Protein AF-A0A0U3F352-F1 (afdb_monomer)

Sequence (208 aa):
MAAPPSASPPVRQTGFTYLGLLFFVALSSAGLAALGSSWQMAAQRERERELEFRGNEIAKAIASYVKASPVQPGQYPQRFEDLLVDRRAAKPRHHLRRLYLDPFTGKPDWVLVEDGAGQAPAFGALPAAPSAQAWPSSSSLTAATFSAVRSRSDQTMQRQSQANGEPLRRASDWLFSARQFEEQQQQQTPTPAPPPLPLPIEPGTGRP

Solvent-accessible surface area (backbone atoms only — not comparable to full-atom values): 12995 Å² total; per-residue (Å²): 142,80,84,81,84,84,80,76,80,85,81,83,76,71,65,63,61,56,54,52,50,53,51,51,52,52,52,53,53,52,54,53,53,61,61,54,55,56,53,57,55,51,54,51,53,50,39,53,50,49,41,53,53,53,38,47,55,52,16,51,18,51,41,49,47,25,68,66,40,94,51,85,80,48,58,59,47,71,51,74,66,47,36,42,55,30,69,88,48,101,61,76,41,64,54,35,95,65,90,64,57,40,69,82,77,72,37,72,62,66,40,78,34,52,64,85,59,85,59,76,82,79,77,88,72,74,82,67,75,80,70,92,79,80,82,82,79,89,82,76,95,68,76,72,31,34,48,27,38,22,48,75,42,79,52,72,43,87,68,48,62,45,100,84,66,52,73,25,60,26,42,44,65,44,73,28,29,22,66,60,52,55,52,53,54,58,71,66,48,73,74,76,72,74,76,78,72,80,72,82,79,74,77,76,83,84,74,135

Structure (mmCIF, N/CA/C/O backbone):
data_AF-A0A0U3F352-F1
#
_entry.id   AF-A0A0U3F352-F1
#
loop_
_atom_site.group_PDB
_atom_site.id
_atom_site.type_symbol
_atom_site.label_atom_id
_atom_site.label_alt_id
_atom_site.label_comp_id
_atom_site.label_asym_id
_atom_site.label_entity_id
_atom_site.label_seq_id
_atom_site.pdbx_PDB_ins_code
_atom_site.Cartn_x
_atom_site.Cartn_y
_atom_site.Cartn_z
_atom_site.occupancy
_atom_site.B_iso_or_equiv
_atom_site.auth_seq_id
_atom_site.auth_comp_id
_atom_site.auth_asym_id
_atom_site.auth_atom_id
_atom_site.pdbx_PDB_model_num
ATOM 1 N N . MET A 1 1 ? -77.487 0.276 54.700 1.00 56.34 1 MET A N 1
ATOM 2 C CA . MET A 1 1 ? -76.762 -0.955 54.324 1.00 56.34 1 MET A CA 1
ATOM 3 C C . MET A 1 1 ? -75.644 -0.542 53.374 1.00 56.34 1 MET A C 1
ATOM 5 O O . MET A 1 1 ? -75.930 -0.267 52.220 1.00 56.34 1 MET A O 1
ATOM 9 N N . ALA A 1 2 ? -74.425 -0.333 53.881 1.00 59.62 2 ALA A N 1
ATOM 10 C CA . ALA A 1 2 ? -73.286 0.173 53.106 1.00 59.62 2 ALA A CA 1
ATOM 11 C C . ALA A 1 2 ? -72.161 -0.871 53.136 1.00 59.62 2 ALA A C 1
ATOM 13 O O . ALA A 1 2 ? -71.789 -1.332 54.214 1.00 59.62 2 ALA A O 1
ATOM 14 N N . ALA A 1 3 ? -71.678 -1.281 51.963 1.00 67.69 3 ALA A N 1
ATOM 15 C CA . ALA A 1 3 ? -70.585 -2.240 51.823 1.00 67.69 3 ALA A CA 1
ATOM 16 C C . ALA A 1 3 ? -69.228 -1.563 52.108 1.00 67.69 3 ALA A C 1
ATOM 18 O O . ALA A 1 3 ? -69.051 -0.404 51.724 1.00 67.69 3 ALA A O 1
ATOM 19 N N . PRO A 1 4 ? -68.265 -2.244 52.757 1.00 71.25 4 PRO A N 1
ATOM 20 C CA . PRO A 1 4 ? -66.948 -1.668 52.995 1.00 71.25 4 PRO A CA 1
ATOM 21 C C . PRO A 1 4 ? -66.117 -1.633 51.697 1.00 71.25 4 PRO A C 1
ATOM 23 O O . PRO A 1 4 ? -66.177 -2.580 50.909 1.00 71.25 4 PRO A O 1
ATOM 26 N N . PRO A 1 5 ? -65.311 -0.581 51.466 1.00 70.81 5 PRO A N 1
ATOM 27 C CA . PRO A 1 5 ? -64.387 -0.544 50.341 1.00 70.81 5 PRO A CA 1
ATOM 28 C C . PRO A 1 5 ? -63.279 -1.587 50.533 1.00 70.81 5 PRO A C 1
ATOM 30 O O . PRO A 1 5 ? -62.597 -1.620 51.558 1.00 70.81 5 PRO A O 1
ATOM 33 N N . SER A 1 6 ? -63.089 -2.443 49.532 1.00 71.12 6 SER A N 1
ATOM 34 C CA . SER A 1 6 ? -61.985 -3.400 49.479 1.00 71.12 6 SER A CA 1
ATOM 35 C C . SER A 1 6 ? -60.673 -2.646 49.242 1.00 71.12 6 SER A C 1
ATOM 37 O O . SER A 1 6 ? -60.358 -2.258 48.118 1.00 71.12 6 SER A O 1
ATOM 39 N N . ALA A 1 7 ? -59.906 -2.402 50.304 1.00 68.25 7 ALA A N 1
ATOM 40 C CA . ALA A 1 7 ? -58.557 -1.862 50.181 1.00 68.25 7 ALA A CA 1
ATOM 41 C C . ALA A 1 7 ? -57.647 -2.914 49.522 1.00 68.25 7 ALA A C 1
ATOM 43 O O . ALA A 1 7 ? -57.441 -3.999 50.065 1.00 68.25 7 ALA A O 1
ATOM 44 N N . SER A 1 8 ? -57.118 -2.606 48.336 1.00 72.56 8 SER A N 1
ATOM 45 C CA . SER A 1 8 ? -56.130 -3.452 47.654 1.00 72.56 8 SER A CA 1
ATOM 46 C C . SER A 1 8 ? -54.746 -3.241 48.287 1.00 72.56 8 SER A C 1
ATOM 48 O O . SER A 1 8 ? -54.372 -2.089 48.524 1.00 72.56 8 SER A O 1
ATOM 50 N N . PRO A 1 9 ? -53.969 -4.300 48.583 1.00 68.12 9 PRO A N 1
ATOM 51 C CA . PRO A 1 9 ? -52.666 -4.146 49.221 1.00 68.12 9 PRO A CA 1
ATOM 52 C C . PRO A 1 9 ? -51.652 -3.492 48.262 1.00 68.12 9 PRO A C 1
ATOM 54 O O . PRO A 1 9 ? -51.620 -3.831 47.077 1.00 68.12 9 PRO A O 1
ATOM 57 N N . PRO A 1 10 ? -50.791 -2.576 48.746 1.00 65.19 10 PRO A N 1
ATOM 58 C CA . PRO A 1 10 ? -49.755 -1.971 47.920 1.00 65.19 10 PRO A CA 1
ATOM 59 C C . PRO A 1 10 ? -48.690 -3.014 47.558 1.00 65.19 10 PRO A C 1
ATOM 61 O O . PRO A 1 10 ? -48.016 -3.575 48.425 1.00 65.19 10 PRO A O 1
ATOM 64 N N . VAL A 1 11 ? -48.518 -3.262 46.259 1.00 67.50 11 VAL A N 1
ATOM 65 C CA . VAL A 1 11 ? -47.449 -4.115 45.729 1.00 67.50 11 VAL A CA 1
ATOM 66 C C . VAL A 1 11 ? -46.115 -3.396 45.935 1.00 67.50 11 VAL A C 1
ATOM 68 O O . VAL A 1 11 ? -45.853 -2.354 45.334 1.00 67.50 11 VAL A O 1
ATOM 71 N N . ARG A 1 12 ? -45.261 -3.932 46.813 1.00 64.56 12 ARG A N 1
ATOM 72 C CA . ARG A 1 12 ? -43.902 -3.421 47.033 1.00 64.56 12 ARG A CA 1
ATOM 73 C C . ARG A 1 12 ? -43.059 -3.705 45.790 1.00 64.56 12 ARG A C 1
ATOM 75 O O . ARG A 1 12 ? -42.749 -4.854 45.500 1.00 64.56 12 ARG A O 1
ATOM 82 N N . GLN A 1 13 ? -42.704 -2.655 45.057 1.00 65.50 13 GLN A N 1
ATOM 83 C CA . GLN A 1 13 ? -41.853 -2.754 43.875 1.00 65.50 13 GLN A CA 1
ATOM 84 C C . GLN A 1 13 ? -40.394 -2.990 44.288 1.00 65.50 13 GLN A C 1
ATOM 86 O O . GLN A 1 13 ? -39.774 -2.173 44.969 1.00 65.50 13 GLN A O 1
ATOM 91 N N . THR A 1 14 ? -39.836 -4.119 43.862 1.00 65.69 14 THR A N 1
ATOM 92 C CA . THR A 1 14 ? -38.435 -4.515 44.043 1.00 65.69 14 THR A CA 1
ATOM 93 C C . THR A 1 14 ? -37.532 -3.724 43.085 1.00 65.69 14 THR A C 1
ATOM 95 O O . THR A 1 14 ? -37.040 -4.237 42.085 1.00 65.69 14 THR A O 1
ATOM 98 N N . GLY A 1 15 ? -37.299 -2.440 43.379 1.00 71.50 15 GLY A N 1
ATOM 99 C CA . GLY A 1 15 ? -36.449 -1.559 42.556 1.00 71.50 15 GLY A CA 1
ATOM 100 C C . GLY A 1 15 ? -34.976 -1.992 42.469 1.00 71.50 15 GLY A C 1
ATOM 101 O O . GLY A 1 15 ? -34.265 -1.622 41.537 1.00 71.50 15 GLY A O 1
ATOM 102 N N . PHE A 1 16 ? -34.517 -2.829 43.404 1.00 79.19 16 PHE A N 1
ATOM 103 C CA . PHE A 1 16 ? -33.128 -3.289 43.453 1.00 79.19 16 PHE A CA 1
ATOM 104 C C . PHE A 1 16 ? -32.777 -4.279 42.330 1.00 79.19 16 PHE A C 1
ATOM 106 O O . PHE A 1 16 ? -31.669 -4.246 41.799 1.00 79.19 16 PHE A O 1
ATOM 113 N N . THR A 1 17 ? -33.725 -5.122 41.908 1.00 85.38 17 THR A N 1
ATOM 114 C CA . THR A 1 17 ? -33.518 -6.069 40.797 1.00 85.38 17 THR A CA 1
ATOM 115 C C . THR A 1 17 ? -33.293 -5.336 39.476 1.00 85.38 17 THR A C 1
ATOM 117 O O . THR A 1 17 ? -32.465 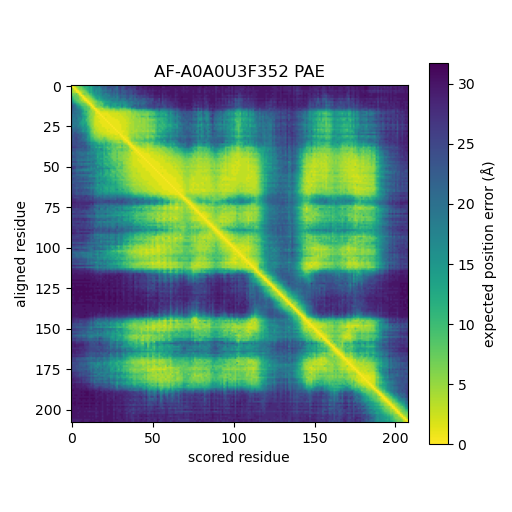-5.753 38.670 1.00 85.38 17 THR A O 1
ATOM 120 N N . TYR A 1 18 ? -33.974 -4.205 39.280 1.00 88.44 18 TYR A N 1
ATOM 121 C CA . TYR A 1 18 ? -33.790 -3.361 38.103 1.00 88.44 18 TYR A CA 1
ATOM 122 C C . TYR A 1 18 ? -32.391 -2.729 38.066 1.00 88.44 18 TYR A C 1
ATOM 124 O O . TYR A 1 18 ? -31.721 -2.782 37.038 1.00 88.44 18 TYR A O 1
ATOM 132 N N . LEU A 1 19 ? -31.905 -2.217 39.202 1.00 91.06 19 LEU A N 1
ATOM 133 C CA . LEU A 1 19 ? -30.532 -1.709 39.329 1.00 91.06 19 LEU A CA 1
ATOM 134 C C . LEU A 1 19 ? -29.487 -2.797 39.047 1.00 91.06 19 LEU A C 1
ATOM 136 O O . LEU A 1 19 ? -28.536 -2.552 38.308 1.00 91.06 19 LEU A O 1
ATOM 140 N N . GLY A 1 20 ? -29.686 -4.005 39.583 1.00 92.88 20 GLY A N 1
ATOM 141 C CA . GLY A 1 20 ? -28.809 -5.147 39.314 1.00 92.88 20 GLY A CA 1
ATOM 142 C C . GLY A 1 20 ? -28.769 -5.525 37.831 1.00 92.88 20 GLY A C 1
ATOM 143 O O . GLY A 1 20 ? -27.690 -5.744 37.283 1.00 92.88 20 GLY A O 1
ATOM 144 N N . LEU A 1 21 ? -29.925 -5.533 37.159 1.00 94.56 21 LEU A N 1
ATOM 145 C CA . LEU A 1 21 ? -30.013 -5.810 35.725 1.00 94.56 21 LEU A CA 1
ATOM 146 C C . LEU A 1 21 ? -29.307 -4.732 34.891 1.00 94.56 21 LEU A C 1
ATOM 148 O O . LEU A 1 21 ? -28.532 -5.068 33.998 1.00 94.56 21 LEU A O 1
ATOM 152 N N . LEU A 1 22 ? -29.520 -3.449 35.202 1.00 94.62 22 LEU A N 1
ATOM 153 C CA . LEU A 1 22 ? -28.828 -2.346 34.528 1.00 94.62 22 LEU A CA 1
ATOM 154 C C . LEU A 1 22 ? -27.309 -2.449 34.691 1.00 94.62 22 LEU A C 1
ATOM 156 O O . LEU A 1 22 ? -26.572 -2.268 33.723 1.00 94.62 22 LEU A O 1
ATOM 160 N N . PHE A 1 23 ? -26.841 -2.787 35.894 1.00 95.81 23 PHE A N 1
ATOM 161 C CA . PHE A 1 23 ? -25.417 -2.952 36.166 1.00 95.81 23 PHE A CA 1
ATOM 162 C C . PHE A 1 23 ? -24.823 -4.142 35.404 1.00 95.81 23 PHE A C 1
ATOM 164 O O . PHE A 1 23 ? -23.754 -4.027 34.804 1.00 95.81 23 PHE A O 1
ATOM 171 N N . PHE A 1 24 ? -25.541 -5.266 35.358 1.00 96.00 24 PHE A N 1
ATOM 172 C CA . PHE A 1 24 ? -25.135 -6.443 34.593 1.00 96.00 24 PHE A CA 1
ATOM 173 C C . PHE A 1 24 ? -25.031 -6.148 33.092 1.00 96.00 24 PHE A C 1
ATOM 175 O O . PHE A 1 24 ? -24.041 -6.514 32.456 1.00 96.00 24 PHE A O 1
ATOM 182 N N . VAL A 1 25 ? -26.017 -5.446 32.525 1.00 96.44 25 VAL A N 1
ATOM 183 C CA . VAL A 1 25 ? -26.003 -5.031 31.115 1.00 96.44 25 VAL A CA 1
ATOM 184 C C . VAL A 1 25 ? -24.846 -4.068 30.842 1.00 96.44 25 VAL A C 1
ATOM 186 O O . VAL A 1 25 ? -24.125 -4.255 29.862 1.00 96.44 25 VAL A O 1
ATOM 189 N N . ALA A 1 26 ? -24.614 -3.087 31.720 1.00 95.38 26 ALA A N 1
ATOM 190 C CA . ALA A 1 26 ? -23.510 -2.137 31.585 1.00 95.38 26 ALA A CA 1
ATOM 191 C C . ALA A 1 26 ? -22.139 -2.838 31.596 1.00 95.38 26 ALA A C 1
ATOM 193 O O . ALA A 1 26 ? -21.319 -2.598 30.708 1.00 95.38 26 ALA A O 1
ATOM 194 N N . LEU A 1 27 ? -21.911 -3.754 32.546 1.00 95.25 27 LEU A N 1
ATOM 195 C CA . LEU A 1 27 ? -20.678 -4.545 32.624 1.00 95.25 27 LEU A CA 1
ATOM 196 C C . LEU A 1 27 ? -20.493 -5.451 31.403 1.00 95.25 27 LEU A C 1
ATOM 198 O O . LEU A 1 27 ? -19.401 -5.511 30.838 1.00 95.25 27 LEU A O 1
ATOM 202 N N . SER A 1 28 ? -21.562 -6.119 30.969 1.00 93.19 28 SER A N 1
ATOM 203 C CA . SER A 1 28 ? -21.528 -6.993 29.793 1.00 93.19 28 SER A CA 1
ATOM 204 C C . SER A 1 28 ? -21.178 -6.202 28.530 1.00 93.19 28 SER A C 1
ATOM 206 O O . SER A 1 28 ? -20.300 -6.603 27.766 1.00 93.19 28 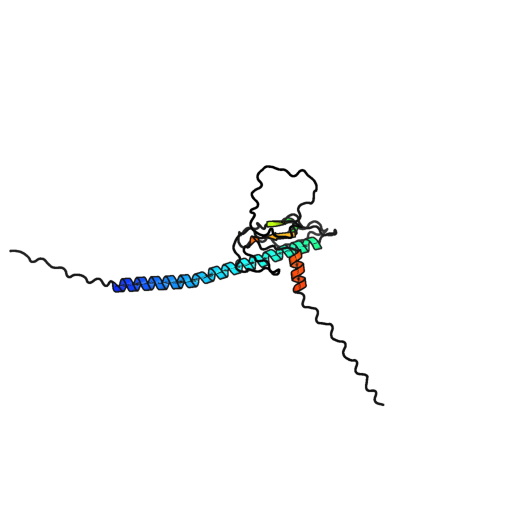SER A O 1
ATOM 208 N N . SER A 1 29 ? -21.803 -5.035 28.341 1.00 89.88 29 SER A N 1
ATOM 209 C CA . SER A 1 29 ? -21.524 -4.143 27.213 1.00 89.88 29 SER A CA 1
ATOM 210 C C . SER A 1 29 ? -20.085 -3.617 27.232 1.00 89.88 29 SER A C 1
ATOM 212 O O . SER A 1 29 ? -19.439 -3.570 26.185 1.00 89.88 29 SER A O 1
ATOM 214 N N . ALA A 1 30 ? -19.561 -3.245 28.403 1.00 89.06 30 ALA A N 1
ATOM 215 C CA . ALA A 1 30 ? -18.180 -2.786 28.544 1.00 89.06 30 ALA A CA 1
ATOM 216 C C . ALA A 1 30 ? -17.166 -3.897 28.210 1.00 89.06 30 ALA A C 1
ATOM 218 O O . ALA A 1 30 ? -16.185 -3.646 27.508 1.00 89.06 30 ALA A O 1
ATOM 219 N N . GLY A 1 31 ? -17.42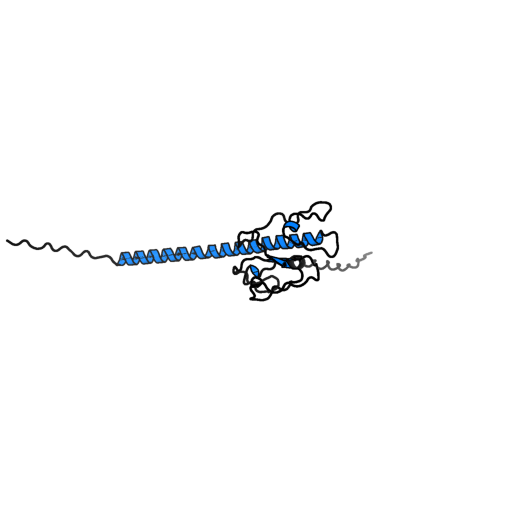9 -5.136 28.644 1.00 87.94 31 GLY A N 1
ATOM 220 C CA . GLY A 1 31 ? -16.590 -6.296 28.328 1.00 87.94 31 GLY A CA 1
ATOM 221 C C . GLY A 1 31 ? -16.516 -6.592 26.826 1.00 87.94 31 GLY A C 1
ATOM 222 O O . GLY A 1 31 ? -15.428 -6.788 26.284 1.00 87.94 31 GLY A O 1
ATOM 223 N N . LEU A 1 32 ? -17.654 -6.546 26.127 1.00 84.31 32 LEU A N 1
ATOM 224 C CA . LEU A 1 32 ? -17.719 -6.713 24.668 1.00 84.31 32 LEU A CA 1
ATOM 225 C C . LEU A 1 32 ? -16.963 -5.603 23.917 1.00 84.31 32 LEU A C 1
ATOM 227 O O . LEU A 1 32 ? -16.226 -5.889 22.971 1.00 84.31 32 LEU A O 1
ATOM 231 N N . ALA A 1 33 ? -17.096 -4.348 24.358 1.00 82.56 33 ALA A N 1
ATOM 232 C CA . ALA A 1 33 ? -16.396 -3.215 23.752 1.00 82.56 33 ALA A CA 1
ATOM 233 C C . ALA A 1 33 ? -14.866 -3.334 23.879 1.00 82.56 33 ALA A C 1
ATOM 235 O O . ALA A 1 33 ? -14.139 -3.060 22.919 1.00 82.56 33 ALA A O 1
ATOM 236 N N . ALA A 1 34 ? -14.372 -3.799 25.033 1.00 76.50 34 ALA A N 1
ATOM 237 C CA . ALA A 1 34 ? -12.943 -4.003 25.260 1.00 76.50 34 ALA A CA 1
ATOM 238 C C . ALA A 1 34 ? -12.347 -5.029 24.278 1.00 76.50 34 ALA A C 1
ATOM 240 O O . ALA A 1 34 ? -11.302 -4.774 23.676 1.00 76.50 34 ALA A O 1
ATOM 241 N N . LEU A 1 35 ? -13.044 -6.144 24.039 1.00 76.81 35 LEU A N 1
ATOM 242 C CA . LEU A 1 35 ? -12.596 -7.197 23.120 1.00 76.81 35 LEU A CA 1
ATOM 243 C C . LEU A 1 35 ? -12.593 -6.740 21.648 1.00 76.81 35 LEU A C 1
ATOM 245 O O . LEU A 1 35 ? -11.645 -7.039 20.917 1.00 76.81 35 LEU A O 1
ATOM 249 N N . GLY A 1 36 ? -13.596 -5.961 21.222 1.00 75.75 36 GLY A N 1
ATOM 250 C CA . GLY A 1 36 ? -13.725 -5.483 19.837 1.00 75.75 36 GLY A CA 1
ATOM 251 C C . GLY A 1 36 ? -12.636 -4.497 19.393 1.00 75.75 36 GLY A C 1
ATOM 252 O O . GLY A 1 36 ? -12.260 -4.471 18.218 1.00 75.75 36 GLY A O 1
ATOM 253 N N . SER A 1 37 ? -12.073 -3.723 20.326 1.00 72.00 37 SER A N 1
ATOM 254 C CA . SER A 1 37 ? -11.006 -2.752 20.030 1.00 72.00 37 SER A CA 1
ATOM 255 C C . SER A 1 37 ? -9.723 -3.410 19.489 1.00 72.00 37 SER A C 1
ATOM 257 O O . SER A 1 37 ? -9.048 -2.857 18.618 1.00 72.00 37 SER A O 1
ATOM 259 N N . SER A 1 38 ? -9.424 -4.635 19.937 1.00 75.44 38 SER A N 1
ATOM 260 C CA . SER A 1 38 ? -8.220 -5.380 19.549 1.00 75.44 38 SER A CA 1
ATOM 261 C C . SER A 1 38 ? -8.219 -5.798 18.073 1.00 75.44 38 SER A C 1
ATOM 263 O O . SER A 1 38 ? -7.174 -5.782 17.417 1.00 75.44 38 SER A O 1
ATOM 265 N N . TRP A 1 39 ? -9.394 -6.114 17.520 1.00 75.25 39 TRP A N 1
ATOM 266 C CA . TRP A 1 39 ? -9.548 -6.531 16.126 1.00 75.25 39 TRP A CA 1
ATOM 267 C C . TRP A 1 39 ? -9.376 -5.380 15.146 1.00 75.25 39 TRP A C 1
ATOM 269 O O . TRP A 1 39 ? -8.786 -5.578 14.087 1.00 75.25 39 TRP A O 1
ATOM 279 N N . GLN A 1 40 ? -9.817 -4.174 15.508 1.00 76.88 40 GLN A N 1
ATOM 280 C CA . GLN A 1 40 ? -9.598 -2.984 14.683 1.00 76.88 40 GLN A CA 1
ATOM 281 C C . GLN A 1 40 ? -8.100 -2.691 14.539 1.00 76.88 40 GLN A C 1
ATOM 283 O O . GLN A 1 40 ? -7.611 -2.475 13.432 1.00 76.88 40 GLN A O 1
ATOM 288 N N . MET A 1 41 ? -7.349 -2.789 15.641 1.00 77.81 41 MET A N 1
ATOM 289 C CA . MET A 1 41 ? -5.891 -2.634 15.620 1.00 77.81 41 MET A CA 1
ATOM 290 C C . MET A 1 41 ? -5.210 -3.731 14.793 1.00 77.81 41 MET A C 1
ATOM 292 O O . MET A 1 41 ? -4.307 -3.451 14.008 1.00 77.81 41 MET A O 1
ATOM 296 N N . ALA A 1 42 ? -5.642 -4.986 14.938 1.00 81.50 42 ALA A N 1
ATOM 297 C CA . ALA A 1 42 ? -5.087 -6.094 14.166 1.00 81.50 42 ALA A CA 1
ATOM 298 C C . ALA A 1 42 ? -5.354 -5.949 12.657 1.00 81.50 42 ALA A C 1
ATOM 300 O O . ALA A 1 42 ? -4.431 -6.118 11.864 1.00 81.50 42 ALA A O 1
ATOM 301 N N . ALA A 1 43 ? -6.576 -5.579 12.269 1.00 82.88 43 ALA A N 1
ATOM 302 C CA . ALA A 1 43 ? -6.947 -5.355 10.876 1.00 82.88 43 ALA A CA 1
ATOM 303 C C . ALA A 1 43 ? -6.178 -4.179 10.256 1.00 82.88 43 ALA A C 1
ATOM 305 O O . ALA A 1 43 ? -5.745 -4.273 9.109 1.00 82.88 43 ALA A O 1
ATOM 306 N N . GLN A 1 44 ? -5.965 -3.099 11.015 1.00 82.19 44 GLN A N 1
ATOM 307 C CA . GLN A 1 44 ? -5.167 -1.963 10.557 1.00 82.19 44 GLN A CA 1
ATOM 308 C C . GLN A 1 44 ? -3.720 -2.380 10.284 1.00 82.19 44 GLN A C 1
ATOM 310 O O . GLN A 1 44 ? -3.215 -2.145 9.190 1.00 82.19 44 GLN A O 1
ATOM 315 N N . ARG A 1 45 ? -3.084 -3.091 11.226 1.00 83.12 45 ARG A N 1
ATOM 316 C CA . ARG A 1 45 ? -1.714 -3.601 11.046 1.00 83.12 45 ARG A CA 1
ATOM 317 C C . ARG A 1 45 ? -1.574 -4.499 9.822 1.00 83.12 45 ARG A C 1
ATOM 319 O O . ARG A 1 45 ? -0.545 -4.460 9.157 1.00 83.12 45 ARG A O 1
ATOM 326 N N . GLU A 1 46 ? -2.587 -5.305 9.527 1.00 84.94 46 GLU A N 1
ATOM 327 C CA . GLU A 1 46 ? -2.550 -6.184 8.361 1.00 84.94 46 GLU A CA 1
ATOM 328 C C . GLU A 1 46 ? -2.625 -5.399 7.045 1.00 84.94 46 GLU A C 1
ATOM 330 O O . GLU A 1 46 ? -1.852 -5.666 6.128 1.00 84.94 46 GLU A O 1
ATOM 335 N N . ARG A 1 47 ? -3.471 -4.362 6.970 1.00 84.31 47 ARG A N 1
ATOM 336 C CA . ARG A 1 47 ? -3.519 -3.463 5.801 1.00 84.31 47 ARG A CA 1
ATOM 337 C C . ARG A 1 47 ? -2.199 -2.730 5.584 1.00 84.31 47 ARG A C 1
ATOM 339 O O . ARG A 1 47 ? -1.777 -2.577 4.443 1.00 84.31 47 ARG A O 1
ATOM 346 N N . GLU A 1 48 ? -1.541 -2.308 6.662 1.00 85.44 48 GLU A N 1
ATOM 347 C CA . GLU A 1 48 ? -0.230 -1.653 6.592 1.00 85.44 48 GLU A CA 1
ATOM 348 C C . GLU A 1 48 ? 0.852 -2.590 6.040 1.00 85.44 48 GLU A C 1
ATOM 350 O O . GLU A 1 48 ? 1.628 -2.188 5.174 1.00 85.44 48 GLU A O 1
ATOM 355 N N . ARG A 1 49 ? 0.883 -3.852 6.489 1.00 85.50 49 ARG A N 1
ATOM 356 C CA . ARG A 1 49 ? 1.807 -4.867 5.954 1.00 85.50 49 ARG A CA 1
ATOM 357 C C . ARG A 1 49 ? 1.541 -5.166 4.488 1.00 85.50 49 ARG A C 1
ATOM 359 O O . ARG A 1 49 ? 2.479 -5.302 3.709 1.00 85.50 49 ARG A O 1
ATOM 366 N N . GLU A 1 50 ? 0.272 -5.255 4.108 1.00 86.75 50 GLU A N 1
ATOM 367 C CA . GLU A 1 50 ? -0.102 -5.488 2.718 1.00 86.75 50 GLU A CA 1
ATOM 368 C C . GLU A 1 50 ? 0.284 -4.295 1.832 1.00 86.75 50 GLU A C 1
ATOM 370 O O . GLU A 1 50 ? 0.704 -4.491 0.691 1.00 86.75 50 GLU A O 1
ATOM 375 N N . LEU A 1 51 ? 0.200 -3.065 2.355 1.00 87.25 51 LEU A N 1
ATOM 376 C CA . LEU A 1 51 ? 0.679 -1.873 1.656 1.00 87.25 51 LEU A CA 1
ATOM 377 C C . LEU A 1 51 ? 2.186 -1.964 1.412 1.00 87.25 51 LEU A C 1
ATOM 379 O O . LEU A 1 51 ? 2.628 -1.777 0.280 1.00 87.25 51 LEU A O 1
ATOM 383 N N . GLU A 1 52 ? 2.948 -2.293 2.457 1.00 84.88 52 GLU A N 1
ATOM 384 C CA . GLU A 1 52 ? 4.400 -2.475 2.401 1.00 84.88 52 GLU A CA 1
ATOM 385 C C . GLU A 1 52 ? 4.784 -3.532 1.361 1.00 84.88 52 GLU A C 1
ATOM 387 O O . GLU A 1 52 ? 5.600 -3.284 0.474 1.00 84.88 52 GLU A O 1
ATOM 392 N N . PHE A 1 53 ? 4.137 -4.697 1.422 1.00 85.81 53 PHE A N 1
ATOM 393 C CA . PHE A 1 53 ? 4.398 -5.813 0.523 1.00 85.81 53 PHE A CA 1
ATOM 394 C C . PHE A 1 53 ? 4.084 -5.469 -0.940 1.00 85.81 53 PHE A C 1
ATOM 396 O O . PHE A 1 53 ? 4.921 -5.671 -1.823 1.00 85.81 53 PHE A O 1
ATOM 403 N N . ARG A 1 54 ? 2.893 -4.916 -1.212 1.00 86.81 54 ARG A N 1
ATOM 404 C CA . ARG A 1 54 ? 2.469 -4.551 -2.574 1.00 86.81 54 ARG A CA 1
ATOM 405 C C . ARG A 1 54 ? 3.308 -3.415 -3.144 1.00 86.81 54 ARG A C 1
ATOM 407 O O . ARG A 1 54 ? 3.719 -3.493 -4.300 1.00 86.81 54 ARG A O 1
ATOM 414 N N . GLY A 1 55 ? 3.580 -2.389 -2.339 1.00 84.75 55 GLY A N 1
ATOM 415 C CA . GLY A 1 55 ? 4.424 -1.262 -2.727 1.00 84.75 55 GLY A CA 1
ATOM 416 C C . GLY A 1 55 ? 5.841 -1.711 -3.085 1.00 84.75 55 GLY A C 1
ATOM 417 O O . GLY A 1 55 ? 6.375 -1.305 -4.118 1.00 84.75 55 GLY A O 1
ATOM 418 N N . ASN A 1 56 ? 6.414 -2.628 -2.302 1.00 85.31 56 ASN A N 1
ATOM 419 C CA . ASN A 1 56 ? 7.737 -3.189 -2.562 1.00 85.31 56 ASN A CA 1
ATOM 420 C C . ASN A 1 56 ? 7.799 -4.008 -3.864 1.00 85.31 56 ASN A C 1
ATOM 422 O O . ASN A 1 56 ? 8.733 -3.866 -4.652 1.00 85.31 56 ASN A O 1
ATOM 426 N N . GLU A 1 57 ? 6.785 -4.833 -4.134 1.00 86.81 57 GLU A N 1
ATOM 427 C CA . GLU A 1 57 ? 6.700 -5.587 -5.392 1.00 86.81 57 GLU A CA 1
ATOM 428 C C . GLU A 1 57 ? 6.606 -4.659 -6.616 1.00 86.81 57 GLU A C 1
ATOM 430 O O . GLU A 1 57 ? 7.214 -4.940 -7.650 1.00 86.81 57 GLU A O 1
ATOM 435 N N . ILE A 1 58 ? 5.906 -3.526 -6.496 1.00 85.12 58 ILE A N 1
ATOM 436 C CA . ILE A 1 58 ? 5.846 -2.505 -7.551 1.00 85.12 58 ILE A CA 1
ATOM 437 C C . ILE A 1 58 ? 7.214 -1.833 -7.734 1.00 85.12 58 ILE A C 1
ATOM 439 O O . ILE A 1 58 ? 7.702 -1.756 -8.862 1.00 85.12 58 ILE A O 1
ATOM 443 N N . ALA A 1 59 ? 7.868 -1.399 -6.653 1.00 84.06 59 ALA A N 1
ATOM 444 C CA . ALA A 1 59 ? 9.197 -0.783 -6.714 1.00 84.06 59 ALA A CA 1
ATOM 445 C C . ALA A 1 59 ? 10.237 -1.715 -7.358 1.00 84.06 59 ALA A C 1
ATOM 447 O O . ALA A 1 59 ? 10.998 -1.307 -8.239 1.00 84.06 59 ALA A O 1
ATOM 448 N N . LYS A 1 60 ? 10.212 -2.998 -6.989 1.00 85.62 60 LYS A N 1
ATOM 449 C CA . LYS A 1 60 ? 11.041 -4.044 -7.592 1.00 85.62 60 LYS A CA 1
ATOM 450 C C . LYS A 1 60 ? 10.751 -4.232 -9.082 1.00 85.62 60 LYS A C 1
ATOM 452 O O . LYS A 1 60 ? 11.690 -4.396 -9.862 1.00 85.62 60 LYS A O 1
ATOM 457 N N . ALA A 1 61 ? 9.483 -4.200 -9.494 1.00 85.25 61 ALA A N 1
ATOM 458 C CA . ALA A 1 61 ? 9.115 -4.284 -10.906 1.00 85.25 61 ALA A CA 1
ATOM 459 C C . ALA A 1 61 ? 9.659 -3.087 -11.704 1.00 85.25 61 ALA A C 1
ATOM 461 O O . ALA A 1 61 ? 10.191 -3.283 -12.795 1.00 85.25 61 ALA A O 1
ATOM 462 N N . ILE A 1 62 ? 9.603 -1.873 -11.142 1.00 83.38 62 ILE A N 1
ATOM 463 C CA . ILE A 1 62 ? 10.186 -0.665 -11.751 1.00 83.38 62 ILE A CA 1
ATOM 464 C C . ILE A 1 62 ? 11.708 -0.814 -11.888 1.00 83.38 62 ILE A C 1
ATOM 466 O O . ILE A 1 62 ? 12.249 -0.588 -12.969 1.00 83.38 62 ILE A O 1
ATOM 470 N N . ALA A 1 63 ? 12.404 -1.262 -10.839 1.00 83.50 63 ALA A N 1
ATOM 471 C CA . ALA A 1 63 ? 13.849 -1.500 -10.894 1.00 83.50 63 ALA A CA 1
ATOM 472 C C . ALA A 1 63 ? 14.228 -2.556 -11.956 1.00 83.50 63 ALA A C 1
ATOM 474 O O . ALA A 1 63 ? 15.171 -2.374 -12.728 1.00 83.50 63 ALA A O 1
ATOM 475 N N . SER A 1 64 ? 13.465 -3.652 -12.034 1.00 83.38 64 SER A N 1
ATOM 476 C CA . SER A 1 64 ? 13.636 -4.703 -13.047 1.00 83.38 64 SER A CA 1
ATOM 477 C C . SER A 1 64 ? 13.410 -4.178 -14.468 1.00 83.38 64 SER A C 1
ATOM 479 O O . SER A 1 64 ? 14.162 -4.526 -15.381 1.00 83.38 64 SER A O 1
ATOM 481 N N . TYR A 1 65 ? 12.422 -3.300 -14.652 1.00 81.50 65 TYR A N 1
ATOM 482 C CA . TYR A 1 65 ? 12.126 -2.663 -15.932 1.00 81.50 65 TYR A CA 1
ATOM 483 C C . TYR A 1 65 ? 13.302 -1.811 -16.422 1.00 81.50 65 TYR A C 1
ATOM 485 O O . TYR A 1 65 ? 13.766 -1.979 -17.549 1.00 81.50 65 TYR A O 1
ATOM 493 N N . VAL A 1 66 ? 13.851 -0.963 -15.548 1.00 81.25 66 VAL A N 1
ATOM 494 C CA . VAL A 1 66 ? 15.013 -0.119 -15.868 1.00 81.25 66 VAL A CA 1
ATOM 495 C C . VAL A 1 66 ? 16.238 -0.974 -16.210 1.00 81.25 66 VAL A C 1
ATOM 497 O O . VAL A 1 66 ? 16.920 -0.697 -17.196 1.00 81.25 66 VAL A O 1
ATOM 500 N N . LYS A 1 67 ? 16.489 -2.053 -15.453 1.00 81.75 67 LYS A N 1
ATOM 501 C CA . LYS A 1 67 ? 17.603 -2.990 -15.703 1.00 81.75 67 LYS A CA 1
ATOM 502 C C . LYS A 1 67 ? 17.465 -3.777 -17.003 1.00 81.75 67 LYS A C 1
ATOM 504 O O . LYS A 1 67 ? 18.473 -4.156 -17.591 1.00 81.75 67 LYS A O 1
ATOM 509 N N . ALA A 1 68 ? 16.240 -4.054 -17.443 1.00 80.62 68 ALA A N 1
ATOM 510 C CA . ALA A 1 68 ? 15.984 -4.771 -18.687 1.00 80.62 68 ALA A CA 1
ATOM 511 C C . ALA A 1 68 ? 16.076 -3.882 -19.938 1.00 80.62 68 ALA A C 1
ATOM 513 O O . ALA A 1 68 ? 16.050 -4.418 -21.049 1.00 80.62 68 ALA A O 1
ATOM 514 N N . SER A 1 69 ? 16.198 -2.559 -19.774 1.00 74.94 69 SER A N 1
ATOM 515 C CA . SER A 1 69 ? 16.358 -1.620 -20.883 1.00 74.94 69 SER A CA 1
ATOM 516 C C . SER A 1 69 ? 17.660 -1.900 -21.654 1.00 74.94 69 SER A C 1
ATOM 518 O O . SER A 1 69 ? 18.736 -1.890 -21.054 1.00 74.94 69 SER A O 1
ATOM 520 N N . PRO A 1 70 ? 17.599 -2.108 -22.984 1.00 70.69 70 PRO A N 1
ATOM 521 C CA . PRO A 1 70 ? 18.785 -2.321 -23.816 1.00 70.69 70 PRO A CA 1
ATOM 522 C C . PRO A 1 70 ? 19.593 -1.036 -24.070 1.00 70.69 70 PRO A C 1
ATOM 524 O O . PRO A 1 70 ? 20.694 -1.109 -24.605 1.00 70.69 70 PRO A O 1
ATOM 527 N N . VAL A 1 71 ? 19.044 0.133 -23.718 1.00 68.00 71 VAL A N 1
ATOM 528 C CA . VAL A 1 71 ? 19.683 1.450 -23.856 1.00 68.00 71 VAL A CA 1
ATOM 529 C C . VAL A 1 71 ? 20.027 1.992 -22.469 1.00 68.00 71 VAL A C 1
ATOM 531 O O . VAL A 1 71 ? 19.176 1.951 -21.573 1.00 68.00 71 VAL A O 1
ATOM 534 N N . GLN A 1 72 ? 21.250 2.516 -22.313 1.00 68.38 72 GLN A N 1
ATOM 535 C CA . GLN A 1 72 ? 21.705 3.254 -21.131 1.00 68.38 72 GLN A CA 1
ATOM 536 C C . GLN A 1 72 ? 21.737 4.773 -21.398 1.00 68.38 72 GLN A C 1
ATOM 538 O O . GLN A 1 72 ? 22.223 5.182 -22.454 1.00 68.38 72 GLN A O 1
ATOM 543 N N . PRO A 1 73 ? 21.297 5.613 -20.437 1.00 64.75 73 PRO A N 1
ATOM 544 C CA . PRO A 1 73 ? 20.721 5.241 -19.140 1.00 64.75 73 PRO A CA 1
ATOM 545 C C . PRO A 1 73 ? 19.345 4.566 -19.284 1.00 64.75 73 PRO A C 1
ATOM 547 O O . PRO A 1 73 ? 18.597 4.847 -20.219 1.00 64.75 73 PRO A O 1
ATOM 550 N N . GLY A 1 74 ? 19.045 3.629 -18.377 1.00 67.25 74 GLY A N 1
ATOM 551 C CA . GLY A 1 74 ? 17.816 2.836 -18.428 1.00 67.25 74 GLY A CA 1
ATOM 552 C C . GLY A 1 74 ? 16.579 3.724 -18.312 1.00 67.25 74 GLY A C 1
ATOM 553 O O . GLY A 1 74 ? 16.499 4.581 -17.434 1.00 67.25 74 GLY A O 1
ATOM 554 N N . GLN A 1 75 ? 15.618 3.537 -19.213 1.00 72.94 75 GLN A N 1
ATOM 555 C CA . GLN A 1 75 ? 14.425 4.373 -19.264 1.00 72.94 75 GLN A CA 1
ATOM 556 C C . GLN A 1 75 ? 13.370 3.848 -18.286 1.00 72.94 75 GLN A C 1
ATOM 558 O O . GLN A 1 75 ? 12.984 2.681 -18.355 1.00 72.94 75 GLN A O 1
ATOM 563 N N . TYR A 1 76 ? 12.878 4.717 -17.405 1.00 78.69 76 TYR A N 1
ATOM 564 C CA . TYR A 1 76 ? 11.772 4.394 -16.506 1.00 78.69 76 TYR A CA 1
ATOM 565 C C . TYR A 1 76 ? 10.458 4.143 -17.296 1.00 78.69 76 TYR A C 1
ATOM 567 O O . TYR A 1 76 ? 10.335 4.520 -18.472 1.00 78.69 76 TYR A O 1
ATOM 575 N N . PRO A 1 77 ? 9.469 3.460 -16.700 1.00 75.94 77 PRO A N 1
ATOM 576 C CA . PRO A 1 77 ? 8.147 3.287 -17.304 1.00 75.94 77 PRO A CA 1
ATOM 577 C C . PRO A 1 77 ? 7.333 4.594 -17.273 1.00 75.94 77 PRO A C 1
ATOM 579 O O . PRO A 1 77 ? 7.546 5.450 -16.417 1.00 75.94 77 PRO A O 1
ATOM 582 N N . GLN A 1 78 ? 6.381 4.754 -18.201 1.00 75.75 78 GLN A N 1
ATOM 583 C CA . GLN A 1 78 ? 5.469 5.911 -18.213 1.00 75.75 78 GLN A CA 1
ATOM 584 C C . GLN A 1 78 ? 4.116 5.607 -17.570 1.00 75.75 78 GLN A C 1
ATOM 586 O O . GLN A 1 78 ? 3.470 6.496 -17.021 1.00 75.75 78 GLN A O 1
ATOM 591 N N . ARG A 1 79 ? 3.685 4.344 -17.632 1.00 76.00 79 ARG A N 1
ATOM 592 C CA . ARG A 1 79 ? 2.414 3.871 -17.073 1.00 76.00 79 ARG A CA 1
ATOM 593 C C . ARG A 1 79 ? 2.547 2.479 -16.451 1.00 76.00 79 ARG A C 1
ATOM 595 O O . ARG A 1 79 ? 3.509 1.760 -16.722 1.00 76.00 79 ARG A O 1
ATOM 602 N N . PHE A 1 80 ? 1.574 2.080 -15.633 1.00 76.56 80 PHE A N 1
ATOM 603 C CA . PHE A 1 80 ? 1.568 0.766 -14.973 1.00 76.56 80 PHE A CA 1
ATOM 604 C C . PHE A 1 80 ? 1.487 -0.402 -15.963 1.00 76.56 80 PHE A C 1
ATOM 606 O O . PHE A 1 80 ? 2.021 -1.478 -15.698 1.00 76.56 80 PHE A O 1
ATOM 613 N N . GLU A 1 81 ? 0.857 -0.202 -17.119 1.00 77.38 81 GLU A N 1
ATOM 614 C CA . GLU A 1 81 ? 0.716 -1.222 -18.158 1.00 77.38 81 GLU A CA 1
ATOM 615 C C . GLU A 1 81 ? 2.069 -1.625 -18.757 1.00 77.38 81 GLU A C 1
ATOM 617 O O . GLU A 1 81 ? 2.242 -2.778 -19.156 1.00 77.38 81 GLU A O 1
ATOM 622 N N . ASP A 1 82 ? 3.047 -0.713 -18.755 1.00 76.12 82 ASP A N 1
ATOM 623 C CA . ASP A 1 82 ? 4.400 -0.989 -19.245 1.00 76.12 82 ASP A CA 1
ATOM 624 C C . ASP A 1 82 ? 5.142 -1.976 -18.319 1.00 76.12 82 ASP A C 1
ATOM 626 O O . ASP A 1 82 ? 5.988 -2.742 -18.776 1.00 76.12 82 ASP A O 1
ATOM 630 N N . LEU A 1 83 ? 4.791 -2.017 -17.023 1.00 78.62 83 LEU A N 1
ATOM 631 C CA . LEU A 1 83 ? 5.324 -2.996 -16.063 1.00 78.62 83 LEU A CA 1
ATOM 632 C C . LEU A 1 83 ? 4.712 -4.391 -16.251 1.00 78.62 83 LEU A C 1
ATOM 634 O O . LEU A 1 83 ? 5.360 -5.400 -15.957 1.00 78.62 83 LEU A O 1
ATOM 638 N N . LEU A 1 84 ? 3.463 -4.456 -16.723 1.00 79.88 84 LEU A N 1
ATOM 639 C CA . LEU A 1 84 ? 2.783 -5.719 -17.004 1.00 79.88 84 LEU A CA 1
ATOM 640 C C . LEU A 1 84 ? 3.361 -6.369 -18.257 1.00 79.88 84 LEU A C 1
ATOM 642 O O . LEU A 1 84 ? 3.702 -7.545 -18.210 1.00 79.88 84 LEU A O 1
ATOM 646 N N . VAL A 1 85 ? 3.490 -5.620 -19.356 1.00 77.62 85 VAL A N 1
ATOM 647 C CA . VAL A 1 85 ? 3.984 -6.151 -20.633 1.00 77.62 85 VAL A CA 1
ATOM 648 C C . VAL A 1 85 ? 5.020 -5.210 -21.234 1.00 77.62 85 VAL A C 1
ATOM 650 O O . VAL A 1 85 ? 4.697 -4.250 -21.933 1.00 77.62 85 VAL A O 1
ATOM 653 N N . ASP A 1 86 ? 6.283 -5.555 -21.039 1.00 75.75 86 ASP A N 1
ATOM 654 C CA . ASP A 1 86 ? 7.414 -4.895 -21.670 1.00 75.75 86 ASP A CA 1
ATOM 655 C C . ASP A 1 86 ? 7.654 -5.492 -23.065 1.00 75.75 86 ASP A C 1
ATOM 657 O O . ASP A 1 86 ? 8.055 -6.651 -23.211 1.00 75.75 86 ASP A O 1
ATOM 661 N N . ARG A 1 87 ? 7.382 -4.692 -24.104 1.00 73.88 87 ARG A N 1
ATOM 662 C CA . ARG A 1 87 ? 7.586 -5.044 -25.524 1.00 73.88 87 ARG A CA 1
ATOM 663 C C . ARG A 1 87 ? 8.868 -4.454 -26.118 1.00 73.88 87 ARG A C 1
ATOM 665 O O . ARG A 1 87 ? 9.046 -4.514 -27.331 1.00 73.88 87 ARG A O 1
ATOM 672 N N . ARG A 1 88 ? 9.736 -3.845 -25.304 1.00 70.06 88 ARG A N 1
ATOM 673 C CA . ARG A 1 88 ? 10.965 -3.193 -25.790 1.00 70.06 88 ARG A CA 1
ATOM 674 C C . ARG A 1 88 ? 12.063 -4.200 -26.119 1.00 70.06 88 ARG A C 1
ATOM 676 O O . ARG A 1 88 ? 12.925 -3.927 -26.947 1.00 70.06 88 ARG A O 1
ATOM 683 N N . ALA A 1 89 ? 12.024 -5.369 -25.487 1.00 65.75 89 ALA A N 1
ATOM 684 C CA . ALA A 1 89 ? 12.909 -6.481 -25.796 1.00 65.75 89 ALA A CA 1
ATOM 685 C C . ALA A 1 89 ? 12.354 -7.347 -26.941 1.00 65.75 89 ALA A C 1
ATOM 687 O O . ALA A 1 89 ? 11.144 -7.467 -27.119 1.00 65.75 89 ALA A O 1
ATOM 688 N N . ALA A 1 90 ? 13.246 -8.043 -27.658 1.00 65.69 90 ALA A N 1
ATOM 689 C CA . ALA A 1 90 ? 12.881 -8.986 -28.725 1.00 65.69 90 ALA A CA 1
ATOM 690 C C . ALA A 1 90 ? 11.907 -10.093 -28.266 1.00 65.69 90 ALA A C 1
ATOM 692 O O . ALA A 1 90 ? 11.159 -10.643 -29.070 1.00 65.69 90 ALA A O 1
ATOM 693 N N . LYS A 1 91 ? 11.896 -10.407 -26.963 1.00 71.94 91 LYS A N 1
ATOM 694 C CA . LYS A 1 91 ? 10.895 -11.260 -26.319 1.00 71.94 91 LYS A CA 1
ATOM 695 C C . LYS A 1 91 ? 10.115 -10.432 -25.291 1.00 71.94 91 LYS A C 1
ATOM 697 O O . LYS A 1 91 ? 10.769 -9.862 -24.415 1.00 71.94 91 LYS A O 1
ATOM 702 N N . PRO A 1 92 ? 8.768 -10.422 -25.328 1.00 74.69 92 PRO A N 1
ATOM 703 C CA . PRO A 1 92 ? 7.965 -9.732 -24.326 1.00 74.69 92 PRO A CA 1
ATOM 704 C C . PRO A 1 92 ? 8.294 -10.219 -22.911 1.00 74.69 92 PRO A C 1
ATOM 706 O O . PRO A 1 92 ? 8.309 -11.430 -22.657 1.00 74.69 92 PRO A O 1
ATOM 709 N N . ARG A 1 93 ? 8.563 -9.291 -21.990 1.00 77.56 93 ARG A N 1
ATOM 710 C CA . ARG A 1 93 ? 8.844 -9.580 -20.575 1.00 77.56 93 ARG A CA 1
ATOM 711 C C . ARG A 1 93 ? 7.731 -9.023 -19.695 1.00 77.56 93 ARG A C 1
ATOM 713 O O . ARG A 1 93 ? 7.135 -8.006 -20.016 1.00 77.56 93 ARG A O 1
ATOM 720 N N . HIS A 1 94 ? 7.450 -9.704 -18.590 1.00 84.69 94 HIS A N 1
ATOM 721 C CA . HIS A 1 94 ? 6.456 -9.271 -17.610 1.00 84.69 94 HIS A CA 1
ATOM 722 C C . HIS A 1 94 ? 7.195 -9.026 -16.295 1.00 84.69 94 HIS A C 1
ATOM 724 O O . HIS A 1 94 ? 7.718 -9.975 -15.707 1.00 84.69 94 HIS A O 1
ATOM 730 N N . HIS A 1 95 ? 7.297 -7.765 -15.868 1.00 80.75 95 HIS A N 1
ATOM 731 C CA . HIS A 1 95 ? 8.003 -7.390 -14.632 1.00 80.75 95 HIS A CA 1
ATOM 732 C C . HIS A 1 95 ? 7.071 -7.421 -13.422 1.00 80.75 95 HIS A C 1
ATOM 734 O O . HIS A 1 95 ? 7.513 -7.684 -12.306 1.00 80.75 95 HIS A O 1
ATOM 740 N N . LEU A 1 96 ? 5.772 -7.229 -13.655 1.00 82.75 96 LEU A N 1
ATOM 741 C CA . LEU A 1 96 ? 4.721 -7.321 -12.653 1.00 82.75 96 LEU A CA 1
ATOM 742 C C . LEU A 1 96 ? 3.736 -8.443 -13.010 1.00 82.75 96 LEU A C 1
ATOM 744 O O . LEU A 1 96 ? 3.254 -8.528 -14.136 1.00 82.75 96 LEU A O 1
ATOM 748 N N . ARG A 1 97 ? 3.409 -9.310 -12.041 1.00 82.31 97 ARG A N 1
ATOM 749 C CA . ARG A 1 97 ? 2.498 -10.453 -12.268 1.00 82.31 97 ARG A CA 1
ATOM 750 C C . ARG A 1 97 ? 1.034 -10.042 -12.430 1.00 82.31 97 ARG A C 1
ATOM 752 O O . ARG A 1 97 ? 0.287 -10.712 -13.133 1.00 82.31 97 ARG A O 1
ATOM 759 N N . ARG A 1 98 ? 0.608 -9.002 -11.712 1.00 80.31 98 ARG A N 1
ATOM 760 C CA . ARG A 1 98 ? -0.776 -8.513 -11.668 1.00 80.31 98 ARG A CA 1
ATOM 761 C C . ARG A 1 98 ? -0.809 -7.073 -11.182 1.00 80.31 98 ARG A C 1
ATOM 763 O O . ARG A 1 98 ? 0.066 -6.663 -10.424 1.00 80.31 98 ARG A O 1
ATOM 770 N N . LEU A 1 99 ? -1.849 -6.341 -11.567 1.00 80.12 99 LEU A N 1
ATOM 771 C CA . LEU A 1 99 ? -2.100 -5.010 -11.032 1.00 80.12 99 LEU A CA 1
ATOM 772 C C . LEU A 1 99 ? -2.579 -5.145 -9.580 1.00 80.12 99 LEU A C 1
ATOM 774 O O . LEU A 1 99 ? -3.632 -5.726 -9.312 1.00 80.12 99 LEU A O 1
ATOM 778 N N . TYR A 1 100 ? -1.769 -4.677 -8.635 1.00 81.44 100 TYR A N 1
ATOM 779 C CA . TYR A 1 100 ? -2.099 -4.754 -7.217 1.00 81.44 100 TYR A CA 1
ATOM 780 C C . TYR A 1 100 ? -3.110 -3.669 -6.839 1.00 81.44 100 TYR A C 1
ATOM 782 O O . TYR A 1 100 ? -2.993 -2.525 -7.270 1.00 81.44 100 TYR A O 1
ATOM 790 N N . LEU A 1 101 ? -4.093 -4.024 -6.013 1.00 83.44 101 LEU A N 1
ATOM 791 C CA . LEU A 1 101 ? -5.038 -3.071 -5.427 1.00 83.44 101 LEU A CA 1
ATOM 792 C C . LEU A 1 101 ? -4.364 -2.349 -4.251 1.00 83.44 101 LEU A C 1
ATOM 794 O O . LEU A 1 101 ? -3.564 -2.953 -3.537 1.00 83.44 101 LEU A O 1
ATOM 798 N N . ASP A 1 102 ? -4.711 -1.101 -3.998 1.00 81.75 102 ASP A N 1
ATOM 799 C CA . ASP A 1 102 ? -4.350 -0.404 -2.769 1.00 81.75 102 ASP A CA 1
ATOM 800 C C . ASP A 1 102 ? -5.208 -0.975 -1.607 1.00 81.75 102 ASP A C 1
ATOM 802 O O . ASP A 1 102 ? -6.430 -1.101 -1.745 1.00 81.75 102 ASP A O 1
ATOM 806 N N . PRO A 1 103 ? -4.601 -1.409 -0.483 1.00 82.94 103 PRO A N 1
ATOM 807 C CA . PRO A 1 103 ? -5.307 -2.047 0.635 1.00 82.94 103 PRO A CA 1
ATOM 808 C C . PRO A 1 103 ? -6.260 -1.108 1.391 1.00 82.94 103 PRO A C 1
ATOM 810 O O . PRO A 1 103 ? -7.108 -1.592 2.144 1.00 82.94 103 PRO A O 1
ATOM 813 N N . PHE A 1 104 ? -6.145 0.209 1.200 1.00 79.94 104 PHE A N 1
ATOM 814 C CA . PHE A 1 104 ? -7.003 1.206 1.833 1.00 79.94 104 PHE A CA 1
ATOM 815 C C . PHE A 1 104 ? -8.148 1.663 0.930 1.00 79.94 104 PHE A C 1
ATOM 817 O O . PHE A 1 104 ? -9.263 1.844 1.418 1.00 79.94 104 PHE A O 1
ATOM 824 N N . THR A 1 105 ? -7.903 1.843 -0.372 1.00 77.62 105 THR A N 1
ATOM 825 C CA . THR A 1 105 ? -8.948 2.254 -1.333 1.00 77.62 105 THR A CA 1
ATOM 826 C C . THR A 1 105 ? -9.682 1.060 -1.952 1.00 77.62 105 THR A C 1
ATOM 828 O O . THR A 1 105 ? -10.789 1.215 -2.471 1.00 77.62 105 THR A O 1
ATOM 831 N N . GLY A 1 106 ? -9.070 -0.129 -1.926 1.00 80.56 106 GLY A N 1
ATOM 832 C CA . GLY A 1 106 ? -9.563 -1.333 -2.595 1.00 80.56 106 GLY A CA 1
ATOM 833 C C . GLY A 1 106 ? -9.494 -1.262 -4.123 1.00 80.56 106 GLY A C 1
ATOM 834 O O . GLY A 1 106 ? -10.094 -2.103 -4.792 1.00 80.56 106 GLY A O 1
ATOM 835 N N . LYS A 1 107 ? -8.801 -0.267 -4.691 1.00 78.75 107 LYS A N 1
ATOM 836 C CA . LYS A 1 107 ? -8.721 -0.004 -6.135 1.00 78.75 107 LYS A CA 1
ATOM 837 C C . LYS A 1 107 ? -7.269 -0.032 -6.610 1.00 78.75 107 LYS A C 1
ATOM 839 O O . LYS A 1 107 ? -6.367 0.187 -5.812 1.00 78.75 107 LYS A O 1
ATOM 844 N N . PRO A 1 108 ? -6.996 -0.295 -7.896 1.00 79.19 108 PRO A N 1
ATOM 845 C CA . PRO A 1 108 ? -5.639 -0.231 -8.428 1.00 79.19 108 PRO A CA 1
ATOM 846 C C . PRO A 1 108 ? -5.245 1.221 -8.769 1.00 79.19 108 PRO A C 1
ATOM 848 O O . PRO A 1 108 ? -4.827 1.505 -9.886 1.00 79.19 108 PRO A O 1
ATOM 851 N N . ASP A 1 109 ? -5.438 2.166 -7.843 1.00 79.25 109 ASP A N 1
ATOM 852 C CA . ASP A 1 109 ? -5.335 3.618 -8.078 1.00 79.25 109 ASP A CA 1
ATOM 853 C C . ASP A 1 109 ? -4.086 4.268 -7.466 1.00 79.25 109 ASP A C 1
ATOM 855 O O . ASP A 1 109 ? -4.106 5.413 -7.004 1.00 79.25 109 ASP A O 1
ATOM 859 N N . TRP A 1 110 ? -2.981 3.529 -7.519 1.00 78.62 110 TRP A N 1
ATOM 860 C CA . TRP A 1 110 ? -1.655 3.981 -7.124 1.00 78.62 110 TRP A CA 1
ATOM 861 C C . TRP A 1 110 ? -1.265 5.299 -7.801 1.00 78.62 110 TRP A C 1
ATOM 863 O O . TRP A 1 110 ? -1.490 5.496 -8.996 1.00 78.62 110 TRP A O 1
ATOM 873 N N . VAL A 1 111 ? -0.654 6.205 -7.038 1.00 80.75 111 VAL A N 1
ATOM 874 C CA . VAL A 1 111 ? -0.189 7.500 -7.546 1.00 80.75 111 VAL A CA 1
ATOM 875 C C . VAL A 1 111 ? 1.252 7.355 -8.021 1.00 80.75 111 VAL A C 1
ATOM 877 O O . VAL A 1 111 ? 2.127 6.992 -7.235 1.00 80.75 111 VAL A O 1
ATOM 880 N N . LEU A 1 112 ? 1.486 7.642 -9.301 1.00 81.38 112 LEU A N 1
ATOM 881 C CA . LEU A 1 112 ? 2.802 7.615 -9.935 1.00 81.38 112 LEU A CA 1
ATOM 882 C C . LEU A 1 112 ? 3.550 8.910 -9.590 1.00 81.38 112 LEU A C 1
ATOM 884 O O . LEU A 1 112 ? 2.969 9.994 -9.658 1.00 81.38 112 LEU A O 1
ATOM 888 N N . VAL A 1 113 ? 4.822 8.797 -9.213 1.00 78.19 113 VAL A N 1
ATOM 889 C CA . VAL A 1 113 ? 5.685 9.927 -8.842 1.00 78.19 113 VAL A CA 1
ATOM 890 C C . VAL A 1 113 ? 6.866 10.004 -9.811 1.00 78.19 113 VAL A C 1
ATOM 892 O O . VAL A 1 113 ? 7.565 9.011 -10.034 1.00 78.19 113 VAL A O 1
ATOM 895 N N . GLU A 1 114 ? 7.055 11.183 -10.405 1.00 74.88 114 GLU A N 1
ATOM 896 C CA . GLU A 1 114 ? 8.042 11.450 -11.457 1.00 74.88 114 GLU A CA 1
ATOM 897 C C . GLU A 1 114 ? 9.491 11.338 -10.964 1.00 74.88 114 GLU A C 1
ATOM 899 O O . GLU A 1 114 ? 9.812 11.655 -9.813 1.00 74.88 114 GLU A O 1
ATOM 904 N N . ASP A 1 115 ? 10.385 10.896 -11.852 1.00 60.62 115 ASP A N 1
ATOM 905 C CA . ASP A 1 115 ? 11.811 10.811 -11.548 1.00 60.62 115 ASP A CA 1
ATOM 906 C C . ASP A 1 115 ? 12.428 12.206 -11.369 1.00 60.62 115 ASP A C 1
ATOM 908 O O . ASP A 1 115 ? 12.235 13.104 -12.184 1.00 60.62 115 ASP A O 1
ATOM 912 N N . GLY A 1 116 ? 13.154 12.397 -10.266 1.00 56.06 116 GLY A N 1
ATOM 913 C CA . GLY A 1 116 ? 13.680 13.703 -9.852 1.00 56.06 116 GLY A CA 1
ATOM 914 C C . GLY A 1 116 ? 12.830 14.426 -8.802 1.00 56.06 116 GLY A C 1
ATOM 915 O O . GLY A 1 116 ? 13.374 15.247 -8.067 1.00 56.06 116 GLY A O 1
ATOM 916 N N . ALA A 1 117 ? 11.567 14.033 -8.594 1.00 53.50 117 ALA A N 1
ATOM 917 C CA . ALA A 1 117 ? 10.768 14.445 -7.432 1.00 53.50 117 ALA A CA 1
ATOM 918 C C . ALA A 1 117 ? 11.132 13.629 -6.171 1.00 53.50 117 ALA A C 1
ATOM 920 O O . ALA A 1 117 ? 10.277 13.279 -5.360 1.00 53.50 117 ALA A O 1
ATOM 921 N N . GLY A 1 118 ? 12.423 13.310 -6.004 1.00 43.41 118 GLY A N 1
ATOM 922 C CA . GLY A 1 118 ? 12.989 12.527 -4.895 1.00 43.41 118 GLY A CA 1
ATOM 923 C C . GLY A 1 118 ? 12.919 13.214 -3.527 1.00 43.41 118 GLY A C 1
ATOM 924 O O . GLY A 1 118 ? 13.553 12.766 -2.580 1.00 43.41 118 GLY A O 1
ATOM 925 N N . GLN A 1 119 ? 12.153 14.292 -3.415 1.00 42.38 119 GLN A N 1
ATOM 926 C CA . GLN A 1 119 ? 11.698 14.860 -2.162 1.00 42.38 119 GLN A CA 1
ATOM 927 C C . GLN A 1 119 ? 10.177 14.803 -2.207 1.00 42.38 119 GLN A C 1
ATOM 929 O O . GLN A 1 119 ? 9.541 15.506 -2.994 1.00 42.38 119 GLN A O 1
ATOM 934 N N . ALA A 1 120 ? 9.589 13.949 -1.367 1.00 44.34 120 ALA A N 1
ATOM 935 C CA 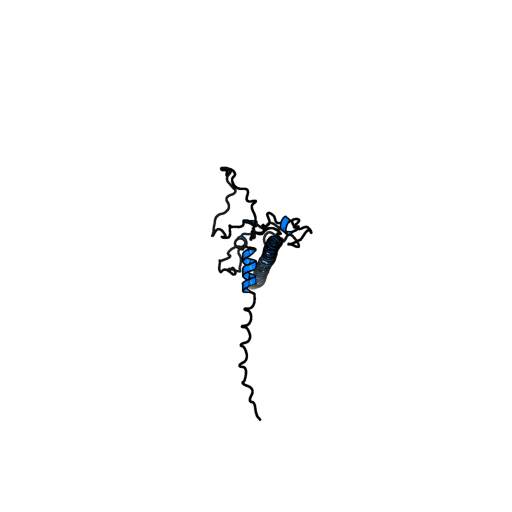. ALA A 1 120 ? 8.196 14.130 -0.996 1.00 44.34 120 ALA A CA 1
ATOM 936 C C . ALA A 1 120 ? 8.025 15.610 -0.605 1.00 44.34 120 ALA A C 1
ATOM 938 O O . ALA A 1 120 ? 8.838 16.102 0.183 1.00 44.34 120 ALA A O 1
ATOM 939 N N . PRO A 1 121 ? 7.052 16.359 -1.157 1.00 35.22 121 PRO A N 1
ATOM 940 C CA . PRO A 1 121 ? 6.802 17.696 -0.653 1.00 35.22 121 PRO A CA 1
ATOM 941 C C . PRO A 1 121 ? 6.441 17.556 0.826 1.00 35.22 121 PRO A C 1
ATOM 943 O O . PRO A 1 121 ? 5.415 16.968 1.176 1.00 35.22 121 PRO A O 1
ATOM 946 N N . ALA A 1 122 ? 7.331 18.046 1.686 1.00 30.64 122 ALA A N 1
ATOM 947 C CA . ALA A 1 122 ? 7.101 18.138 3.111 1.00 30.64 122 ALA A CA 1
ATOM 948 C C . ALA A 1 122 ? 5.814 18.946 3.335 1.00 30.64 122 ALA A C 1
ATOM 950 O O . ALA A 1 122 ? 5.738 20.111 2.964 1.00 30.64 122 ALA A O 1
ATOM 951 N N . PHE A 1 123 ? 4.815 18.286 3.921 1.00 35.19 123 PHE A N 1
ATOM 952 C CA . PHE A 1 123 ? 3.615 18.844 4.549 1.00 35.19 123 PHE A CA 1
ATOM 953 C C . PHE A 1 123 ? 2.784 19.888 3.766 1.00 35.19 123 PHE A C 1
ATOM 955 O O . PHE A 1 123 ? 3.116 21.062 3.669 1.00 35.19 123 PHE A O 1
ATOM 962 N N . GLY A 1 124 ? 1.548 19.502 3.426 1.00 33.69 124 GLY A N 1
ATOM 963 C CA . GLY A 1 124 ? 0.401 20.413 3.577 1.00 33.69 124 GLY A CA 1
ATOM 964 C C . GLY A 1 124 ? -0.142 21.122 2.337 1.00 33.69 124 GLY A C 1
ATOM 965 O O . GLY A 1 124 ? -1.096 21.881 2.477 1.00 33.69 124 GLY A O 1
ATOM 966 N N . ALA A 1 125 ? 0.362 20.854 1.136 1.00 27.33 125 ALA A N 1
ATOM 967 C CA . ALA A 1 125 ? -0.279 21.340 -0.082 1.00 27.33 125 ALA A CA 1
ATOM 968 C C . ALA A 1 125 ? -1.101 20.215 -0.722 1.00 27.33 125 ALA A C 1
ATOM 970 O O . ALA A 1 125 ? -0.558 19.317 -1.365 1.00 27.33 125 ALA A O 1
ATOM 971 N N . LEU A 1 126 ? -2.429 20.279 -0.574 1.00 39.44 126 LEU A N 1
ATOM 972 C CA . LEU A 1 126 ? -3.314 19.746 -1.611 1.00 39.44 126 LEU A CA 1
ATOM 973 C C . LEU A 1 126 ? -2.750 20.222 -2.964 1.00 39.44 126 LEU A C 1
ATOM 975 O O . LEU A 1 126 ? -2.490 21.424 -3.086 1.00 39.44 126 LEU A O 1
ATOM 979 N N . PRO A 1 127 ? -2.591 19.377 -3.998 1.00 38.16 127 PRO A N 1
ATOM 980 C CA . PRO A 1 127 ? -2.672 19.917 -5.337 1.00 38.16 127 PRO A CA 1
ATOM 981 C C . PRO A 1 127 ? -4.096 20.461 -5.442 1.00 38.16 127 PRO A C 1
ATOM 983 O O . PRO A 1 127 ? -5.058 19.705 -5.589 1.00 38.16 127 PRO A O 1
ATOM 986 N N . ALA A 1 128 ? -4.248 21.775 -5.268 1.00 33.25 128 ALA A N 1
ATOM 987 C CA . ALA A 1 128 ? -5.422 22.463 -5.758 1.00 33.25 128 ALA A CA 1
ATOM 988 C C . ALA A 1 128 ? -5.622 21.953 -7.187 1.00 33.25 128 ALA A C 1
ATOM 990 O O . ALA A 1 128 ? -4.678 21.972 -7.984 1.00 33.25 128 ALA A O 1
ATOM 991 N N . ALA A 1 129 ? -6.810 21.412 -7.472 1.00 42.16 129 ALA A N 1
ATOM 992 C CA . ALA A 1 129 ? -7.207 21.112 -8.838 1.00 42.16 129 ALA A CA 1
ATOM 993 C C . ALA A 1 129 ? -6.773 22.306 -9.702 1.00 42.16 129 ALA A C 1
ATOM 995 O O . ALA A 1 129 ? -7.044 23.437 -9.285 1.00 42.16 129 ALA A O 1
ATOM 996 N N . PRO A 1 130 ? -6.035 22.093 -10.809 1.00 41.12 130 PRO A N 1
ATOM 997 C CA . PRO A 1 130 ? -5.412 23.187 -11.532 1.00 41.12 130 PRO A CA 1
ATOM 998 C C . PRO A 1 130 ? -6.505 24.171 -11.931 1.00 41.12 130 PRO A C 1
ATOM 1000 O O . PRO A 1 130 ? -7.356 23.875 -12.771 1.00 41.12 130 PRO A O 1
ATOM 1003 N N . SER A 1 131 ? -6.513 25.332 -11.275 1.00 38.34 131 SER A N 1
ATOM 1004 C CA . SER A 1 131 ? -7.316 26.462 -11.695 1.00 38.34 131 SER A CA 1
ATOM 1005 C C . SER A 1 131 ? -6.893 26.765 -13.121 1.00 38.34 131 SER A C 1
ATOM 1007 O O . SER A 1 131 ? -5.718 27.018 -13.389 1.00 38.34 131 SER A O 1
ATOM 1009 N N . ALA A 1 132 ? -7.852 26.666 -14.032 1.00 49.44 132 ALA A N 1
ATOM 1010 C CA . ALA A 1 132 ? -7.701 26.975 -15.436 1.00 49.44 132 ALA A CA 1
ATOM 1011 C C . ALA A 1 132 ? -7.193 28.414 -15.607 1.00 49.44 132 ALA A C 1
ATOM 1013 O O . ALA A 1 132 ? -8.005 29.330 -15.641 1.00 49.44 132 ALA A O 1
ATOM 1014 N N . GLN A 1 133 ? -5.871 28.605 -15.668 1.00 46.53 133 GLN A N 1
ATOM 1015 C CA . GLN A 1 133 ? -5.174 29.795 -16.174 1.00 46.53 133 GLN A CA 1
ATOM 1016 C C . GLN A 1 133 ? -3.656 29.616 -16.025 1.00 46.53 133 GLN A C 1
ATOM 1018 O O . GLN A 1 133 ? -3.079 29.962 -15.002 1.00 46.53 133 GLN A O 1
ATOM 1023 N N . ALA A 1 134 ? -3.050 29.031 -17.061 1.00 31.73 134 ALA A N 1
ATOM 1024 C CA . ALA A 1 134 ? -1.672 29.207 -17.544 1.00 31.73 134 ALA A CA 1
ATOM 1025 C C . ALA A 1 134 ? -1.223 27.887 -18.175 1.00 31.73 134 ALA A C 1
ATOM 1027 O O . ALA A 1 134 ? -0.878 26.928 -17.489 1.00 31.73 134 ALA A O 1
ATOM 1028 N N . TRP A 1 135 ? -1.272 27.818 -19.502 1.00 40.16 135 TRP A N 1
ATOM 1029 C CA . TRP A 1 135 ? -0.637 26.727 -20.232 1.00 40.16 135 TRP A CA 1
ATOM 1030 C C . TRP A 1 135 ? 0.871 27.011 -20.247 1.00 40.16 135 TRP A C 1
ATOM 1032 O O . TRP A 1 135 ? 1.254 28.061 -20.767 1.00 40.16 135 TRP A O 1
ATOM 1042 N N . PRO A 1 136 ? 1.741 26.142 -19.704 1.00 44.22 136 PRO A N 1
ATOM 1043 C CA . PRO A 1 136 ? 3.165 26.255 -19.968 1.00 44.22 136 PRO A CA 1
ATOM 1044 C C . PRO A 1 136 ? 3.393 25.969 -21.455 1.00 44.22 136 PRO A C 1
ATOM 1046 O O . PRO A 1 136 ? 3.143 24.870 -21.951 1.00 44.22 136 PRO A O 1
ATOM 1049 N N . SER A 1 137 ? 3.827 26.995 -22.179 1.00 39.59 137 SER A N 1
ATOM 1050 C CA . SER A 1 137 ? 4.302 26.880 -23.551 1.00 39.59 137 SER A CA 1
ATOM 1051 C C . SER A 1 137 ? 5.497 25.922 -23.613 1.00 39.59 137 SER A C 1
ATOM 1053 O O . SER A 1 137 ? 6.430 25.990 -22.819 1.00 39.59 137 SER A O 1
ATOM 1055 N N . SER A 1 138 ? 5.403 25.008 -24.570 1.00 50.22 138 SER A N 1
ATOM 1056 C CA . SER A 1 138 ? 6.270 23.872 -24.876 1.00 50.22 138 SER A CA 1
ATOM 1057 C C . SER A 1 138 ? 7.778 24.161 -24.928 1.00 50.22 138 SER A C 1
ATOM 1059 O O . SER A 1 138 ? 8.228 24.856 -25.836 1.00 50.22 138 SER A O 1
ATOM 1061 N N . SER A 1 139 ? 8.546 23.504 -24.051 1.00 38.75 139 SER A N 1
ATOM 1062 C CA . SER A 1 139 ? 9.966 23.127 -24.224 1.00 38.75 139 SER A CA 1
ATOM 1063 C C . SER A 1 139 ? 10.422 22.427 -22.930 1.00 38.75 139 SER A C 1
ATOM 1065 O O . SER A 1 139 ? 10.714 23.108 -21.958 1.00 38.75 139 SER A O 1
ATOM 1067 N N . SER A 1 140 ? 10.375 21.107 -22.756 1.00 36.12 140 SER A N 1
ATOM 1068 C CA . SER A 1 140 ? 10.970 20.027 -23.547 1.00 36.12 140 SER A CA 1
ATOM 1069 C C . SER A 1 140 ? 10.178 18.720 -23.359 1.00 36.12 140 SER A C 1
ATOM 1071 O O . SER A 1 140 ? 9.648 18.433 -22.289 1.00 36.12 140 SER A O 1
ATOM 1073 N N . LEU A 1 141 ? 10.101 17.905 -24.412 1.00 34.78 141 LEU A N 1
ATOM 1074 C CA . LEU A 1 141 ? 9.486 16.575 -24.404 1.00 34.78 141 LEU A CA 1
ATOM 1075 C C . LEU A 1 141 ? 10.368 15.571 -23.639 1.00 34.78 141 LEU A C 1
ATOM 1077 O O . LEU A 1 141 ? 10.975 14.686 -24.233 1.00 34.78 141 LEU A O 1
ATOM 1081 N N . THR A 1 142 ? 10.442 15.687 -22.317 1.00 43.44 142 THR A N 1
ATOM 1082 C CA . THR A 1 142 ? 10.750 14.541 -21.454 1.00 43.44 142 THR A CA 1
ATOM 1083 C C . THR A 1 142 ? 9.420 13.900 -21.133 1.00 43.44 142 THR A C 1
ATOM 1085 O O . THR A 1 142 ? 8.632 14.427 -20.354 1.00 43.44 142 THR A O 1
ATOM 1088 N N . ALA A 1 143 ? 9.122 12.800 -21.812 1.00 44.19 143 ALA A N 1
ATOM 1089 C CA . ALA A 1 143 ? 7.941 12.006 -21.541 1.00 44.19 143 ALA A CA 1
ATOM 1090 C C . ALA A 1 143 ? 7.940 11.674 -20.032 1.00 44.19 143 ALA A C 1
ATOM 1092 O O . ALA A 1 143 ? 8.850 10.985 -19.574 1.00 44.19 143 ALA A O 1
ATOM 1093 N N . ALA A 1 144 ? 6.992 12.227 -19.259 1.00 55.81 144 ALA A N 1
ATOM 1094 C CA . ALA A 1 144 ? 6.944 12.104 -17.800 1.00 55.81 144 ALA A CA 1
ATOM 1095 C C . ALA A 1 144 ? 7.154 10.638 -17.402 1.00 55.81 144 ALA A C 1
ATOM 1097 O O . ALA A 1 144 ? 6.379 9.759 -17.787 1.00 55.81 144 ALA A O 1
ATOM 1098 N N . THR A 1 145 ? 8.285 10.356 -16.764 1.00 65.69 145 THR A N 1
ATOM 1099 C CA . THR A 1 145 ? 8.701 8.998 -16.430 1.00 65.69 145 THR A CA 1
ATOM 1100 C C . THR A 1 145 ? 8.662 8.848 -14.919 1.00 65.69 145 THR A C 1
ATOM 1102 O O . THR A 1 145 ? 9.114 9.751 -14.217 1.00 65.69 145 THR A O 1
ATOM 1105 N N . PHE A 1 146 ? 8.097 7.755 -14.401 1.00 75.44 146 PHE A N 1
ATOM 1106 C CA . PHE A 1 146 ? 7.905 7.593 -12.958 1.00 75.44 146 PHE A CA 1
ATOM 1107 C C . PHE A 1 146 ? 8.909 6.603 -12.369 1.00 75.44 146 PHE A C 1
ATOM 1109 O O . PHE A 1 146 ? 9.122 5.514 -12.904 1.00 75.44 146 PHE A O 1
ATOM 1116 N N . SER A 1 147 ? 9.528 6.980 -11.251 1.00 75.88 147 SER A N 1
ATOM 1117 C CA . SER A 1 147 ? 10.497 6.137 -10.534 1.00 75.88 147 SER A CA 1
ATOM 1118 C C . SER A 1 147 ? 9.982 5.651 -9.178 1.00 75.88 147 SER A C 1
ATOM 1120 O O . SER A 1 147 ? 10.600 4.777 -8.557 1.00 75.88 147 SER A O 1
ATOM 1122 N N . ALA A 1 148 ? 8.834 6.172 -8.734 1.00 78.81 148 ALA A N 1
ATOM 1123 C CA . ALA A 1 148 ? 8.222 5.812 -7.467 1.00 78.81 148 ALA A CA 1
ATOM 1124 C C . ALA A 1 148 ? 6.691 5.806 -7.516 1.00 78.81 148 ALA A C 1
ATOM 1126 O O . ALA A 1 148 ? 6.061 6.354 -8.423 1.00 78.81 148 ALA A O 1
ATOM 1127 N N . VAL A 1 149 ? 6.099 5.160 -6.514 1.00 79.62 149 VAL A N 1
ATOM 1128 C CA . VAL A 1 149 ? 4.654 5.010 -6.354 1.00 79.62 149 VAL A CA 1
ATOM 1129 C C . VAL A 1 149 ? 4.265 5.248 -4.894 1.00 79.62 149 VAL A C 1
ATOM 1131 O O . VAL A 1 149 ? 4.998 4.859 -3.989 1.00 79.62 149 VAL A O 1
ATOM 1134 N N . ARG A 1 150 ? 3.099 5.856 -4.650 1.00 80.38 150 ARG A N 1
ATOM 1135 C CA . ARG A 1 150 ? 2.512 6.002 -3.305 1.00 80.38 150 ARG A CA 1
ATOM 1136 C C . ARG A 1 150 ? 1.024 5.655 -3.283 1.00 80.38 150 ARG A C 1
ATOM 1138 O O . ARG A 1 150 ? 0.355 5.698 -4.320 1.00 80.38 150 ARG A O 1
ATOM 1145 N N . SER A 1 151 ? 0.509 5.333 -2.097 1.00 78.31 15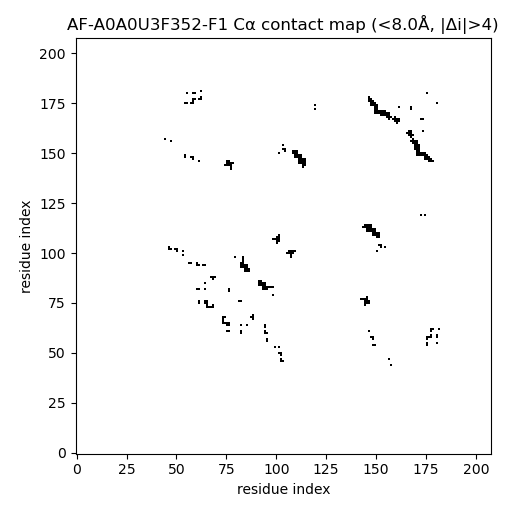1 SER A N 1
ATOM 1146 C CA . SER A 1 151 ? -0.935 5.175 -1.878 1.00 78.31 151 SER A CA 1
ATOM 1147 C C . SER A 1 151 ? -1.655 6.508 -2.080 1.00 78.31 151 SER A C 1
ATOM 1149 O O . SER A 1 151 ? -1.106 7.578 -1.809 1.00 78.31 151 SER A O 1
ATOM 1151 N N . ARG A 1 152 ? -2.908 6.449 -2.536 1.00 78.06 152 ARG A N 1
ATOM 1152 C CA . ARG A 1 152 ? -3.785 7.628 -2.590 1.00 78.06 152 ARG A CA 1
ATOM 1153 C C . ARG A 1 152 ? -4.418 7.951 -1.233 1.00 78.06 152 ARG A C 1
ATOM 1155 O O . ARG A 1 152 ? -4.948 9.040 -1.051 1.00 78.06 152 ARG A O 1
ATOM 1162 N N . SER A 1 153 ? -4.413 7.005 -0.299 1.00 75.00 153 SER A N 1
ATOM 1163 C CA . SER A 1 153 ? -5.148 7.136 0.953 1.00 75.00 153 SER A CA 1
ATOM 1164 C C . SER A 1 153 ? -4.432 8.038 1.958 1.00 75.00 153 SER A C 1
ATOM 1166 O O . SER A 1 153 ? -3.248 7.864 2.229 1.00 75.00 153 SER A O 1
ATOM 1168 N N . ASP A 1 154 ? -5.180 8.941 2.591 1.00 76.75 154 ASP A N 1
ATOM 1169 C CA . ASP A 1 154 ? -4.709 9.758 3.719 1.00 76.75 154 ASP A CA 1
ATOM 1170 C C . ASP A 1 154 ? -4.885 9.060 5.078 1.00 76.75 154 ASP A C 1
ATOM 1172 O O . ASP A 1 154 ? -4.849 9.699 6.134 1.00 76.75 154 ASP A O 1
ATOM 1176 N N . GLN A 1 155 ? -5.096 7.740 5.076 1.00 75.44 155 GLN A N 1
ATOM 1177 C CA . GLN A 1 155 ? -5.288 6.981 6.304 1.00 75.44 155 GLN A CA 1
ATOM 1178 C C . GLN A 1 155 ? -4.035 7.032 7.186 1.00 75.44 155 GLN A C 1
ATOM 1180 O O . GLN A 1 155 ? -2.915 6.851 6.710 1.00 75.44 155 GLN A O 1
ATOM 1185 N N . THR A 1 156 ? -4.236 7.277 8.481 1.00 78.25 156 THR A N 1
ATOM 1186 C CA . THR A 1 156 ? -3.148 7.411 9.451 1.00 78.25 156 THR A CA 1
ATOM 1187 C C .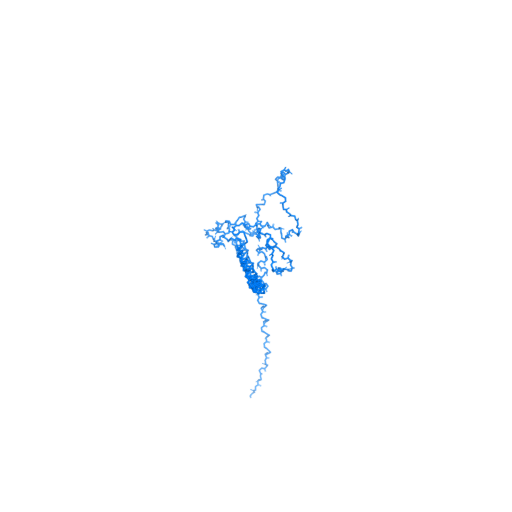 THR A 1 156 ? -2.466 6.072 9.714 1.00 78.25 156 THR A C 1
ATOM 1189 O O . THR A 1 156 ? -3.141 5.100 10.062 1.00 78.25 156 THR A O 1
ATOM 1192 N N . MET A 1 157 ? -1.141 6.038 9.590 1.00 73.56 157 MET A N 1
ATOM 1193 C CA . MET A 1 157 ? -0.331 4.839 9.824 1.00 73.56 157 MET A CA 1
ATOM 1194 C C . MET A 1 157 ? 0.018 4.708 11.311 1.00 73.56 157 MET A C 1
ATOM 1196 O O . MET A 1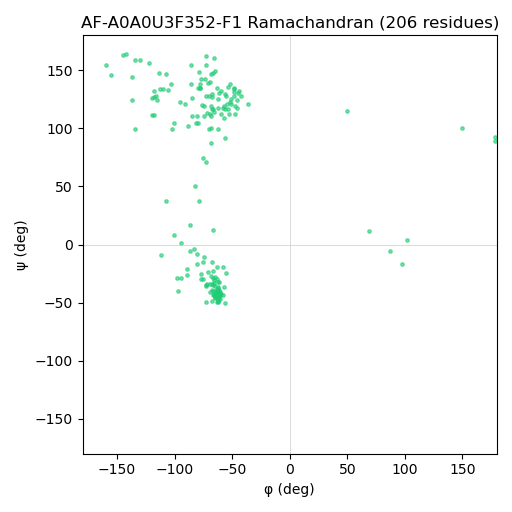 157 ? 0.379 5.691 11.959 1.00 73.56 157 MET A O 1
ATOM 1200 N N . GLN A 1 158 ? -0.055 3.495 11.865 1.00 70.56 158 GLN A N 1
ATOM 1201 C CA . GLN A 1 158 ? 0.439 3.210 13.217 1.00 70.56 158 GLN A CA 1
ATOM 1202 C C . GLN A 1 158 ? 1.964 3.095 13.253 1.00 70.56 158 GLN A C 1
ATOM 1204 O O . GLN A 1 158 ? 2.581 3.427 14.268 1.00 70.56 158 GLN A O 1
ATOM 1209 N N . ARG A 1 159 ? 2.591 2.659 12.152 1.00 66.06 159 ARG A N 1
ATOM 1210 C CA . ARG A 1 159 ? 4.051 2.659 12.008 1.00 66.06 159 ARG A CA 1
ATOM 1211 C C . ARG A 1 159 ? 4.551 4.064 11.651 1.00 66.06 159 ARG A C 1
ATOM 1213 O O . ARG A 1 159 ? 4.435 4.496 10.512 1.00 66.06 159 ARG A O 1
ATOM 1220 N N . GLN A 1 160 ? 5.138 4.749 12.631 1.00 58.88 160 GLN A N 1
ATOM 1221 C CA . GLN A 1 160 ? 5.527 6.163 12.526 1.00 58.88 160 GLN A CA 1
ATOM 1222 C C . GLN A 1 160 ? 6.879 6.429 11.849 1.00 58.88 160 GLN A C 1
ATOM 1224 O O . GLN A 1 160 ? 7.229 7.590 11.699 1.00 58.88 160 GLN A O 1
ATOM 1229 N N . SER A 1 161 ? 7.667 5.421 11.464 1.00 54.41 161 SER A N 1
ATOM 1230 C CA . SER A 1 161 ? 9.045 5.644 10.998 1.00 54.41 161 SER A CA 1
ATOM 1231 C C . SER A 1 161 ? 9.374 4.812 9.760 1.00 54.41 161 SER A C 1
ATOM 1233 O O . SER A 1 161 ? 9.210 3.588 9.764 1.00 54.41 161 SER A O 1
ATOM 1235 N N . GLN A 1 162 ? 9.803 5.495 8.694 1.00 63.53 162 GLN A N 1
ATOM 1236 C CA . GLN A 1 162 ? 10.414 4.877 7.517 1.00 63.53 162 GLN A CA 1
ATOM 1237 C C . GLN A 1 162 ? 11.823 4.390 7.865 1.00 63.53 162 GLN A C 1
ATOM 1239 O O . GLN 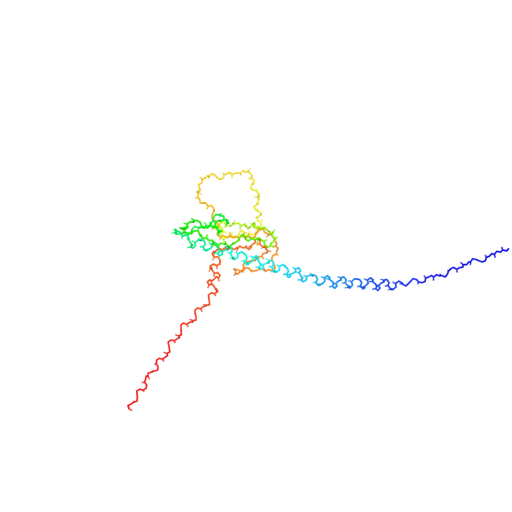A 1 162 ? 12.450 4.871 8.806 1.00 63.53 162 GLN A O 1
ATOM 1244 N N . ALA A 1 163 ? 12.373 3.492 7.042 1.00 54.41 163 ALA A N 1
ATOM 1245 C CA . ALA A 1 163 ? 13.765 3.045 7.157 1.00 54.41 163 ALA A CA 1
ATOM 1246 C C . ALA A 1 163 ? 14.799 4.195 7.067 1.00 54.41 163 ALA A C 1
ATOM 1248 O O . ALA A 1 163 ? 15.929 4.028 7.509 1.00 54.41 163 ALA A O 1
ATOM 1249 N N . ASN A 1 164 ? 14.414 5.355 6.521 1.00 57.44 164 ASN A N 1
ATOM 1250 C CA . ASN A 1 164 ? 15.236 6.568 6.426 1.00 57.44 164 ASN A CA 1
ATOM 1251 C C . ASN A 1 164 ? 15.014 7.564 7.592 1.00 57.44 164 ASN A C 1
ATOM 1253 O O . ASN A 1 164 ? 15.626 8.626 7.591 1.00 57.44 164 ASN A O 1
ATOM 1257 N N . GLY A 1 165 ? 14.156 7.246 8.572 1.00 54.81 165 GLY A N 1
ATOM 1258 C CA . GLY A 1 165 ? 13.875 8.100 9.733 1.00 54.81 165 GLY A CA 1
ATOM 1259 C C . GLY A 1 165 ? 12.777 9.155 9.540 1.00 54.81 165 GLY A C 1
ATOM 1260 O O . GLY A 1 165 ? 12.391 9.785 10.523 1.00 54.81 165 GLY A O 1
ATOM 1261 N N . GLU A 1 166 ? 12.221 9.317 8.334 1.00 58.78 166 GLU A N 1
ATOM 1262 C CA . GLU A 1 166 ? 11.124 10.263 8.094 1.00 58.78 166 GLU A CA 1
ATOM 1263 C C . GLU A 1 166 ? 9.811 9.780 8.745 1.00 58.78 166 GLU A C 1
ATOM 1265 O O . GLU A 1 166 ? 9.484 8.581 8.688 1.00 58.78 166 GLU A O 1
ATOM 1270 N N . PRO A 1 167 ? 9.033 10.686 9.370 1.00 61.81 167 PRO A N 1
ATOM 1271 C CA . PRO A 1 167 ? 7.794 10.314 10.030 1.00 61.81 167 PRO A CA 1
ATOM 1272 C C . PRO A 1 167 ? 6.678 10.029 9.013 1.00 61.81 167 PRO A C 1
ATOM 1274 O O . PRO A 1 167 ? 6.147 10.966 8.417 1.00 61.81 167 PRO A O 1
ATOM 1277 N N . LEU A 1 168 ? 6.241 8.768 8.859 1.00 67.56 168 LEU A N 1
ATOM 1278 C CA . LEU A 1 168 ? 4.999 8.490 8.116 1.00 67.56 168 LEU A CA 1
ATOM 1279 C C . LEU A 1 168 ? 3.812 8.747 9.026 1.00 67.56 168 LEU A C 1
ATOM 1281 O O . LEU A 1 168 ? 3.560 7.990 9.966 1.00 67.56 168 LEU A O 1
ATOM 1285 N N . ARG A 1 169 ? 3.052 9.798 8.738 1.00 72.25 169 ARG A N 1
ATOM 1286 C CA . ARG A 1 169 ? 1.786 10.034 9.435 1.00 72.25 169 ARG A CA 1
ATOM 1287 C C . ARG A 1 169 ? 0.622 9.443 8.658 1.00 72.25 169 ARG A C 1
ATOM 1289 O O . ARG A 1 169 ? -0.361 9.046 9.280 1.00 72.25 169 ARG A O 1
ATOM 1296 N N . ARG A 1 170 ? 0.734 9.351 7.331 1.00 81.94 170 ARG A N 1
ATOM 1297 C CA . ARG A 1 170 ? -0.301 8.851 6.419 1.00 81.94 170 ARG A CA 1
ATOM 1298 C C . ARG A 1 170 ? 0.235 7.798 5.456 1.00 81.94 170 ARG A C 1
ATOM 1300 O O . ARG A 1 170 ? 1.426 7.751 5.167 1.00 81.94 170 ARG A O 1
ATOM 1307 N N . ALA A 1 171 ? -0.667 6.985 4.914 1.00 75.81 171 ALA A N 1
ATOM 1308 C CA . ALA A 1 171 ? -0.343 6.030 3.857 1.00 75.81 171 ALA A CA 1
ATOM 1309 C C . ALA A 1 171 ? 0.174 6.724 2.580 1.00 75.81 171 ALA A C 1
ATOM 1311 O O . ALA A 1 171 ? 1.049 6.189 1.902 1.00 75.81 171 ALA A O 1
ATOM 1312 N N . SER A 1 172 ? -0.310 7.934 2.288 1.00 77.44 172 SER A N 1
ATOM 1313 C CA . SER A 1 172 ? 0.160 8.789 1.192 1.00 77.44 172 SER A CA 1
ATOM 1314 C C . SER A 1 172 ? 1.593 9.308 1.379 1.00 77.44 172 SER A C 1
ATOM 1316 O O . SER A 1 172 ? 2.265 9.580 0.385 1.00 77.44 172 SER A O 1
ATOM 1318 N N . ASP A 1 173 ? 2.103 9.373 2.613 1.00 74.44 173 ASP A N 1
ATOM 1319 C CA . ASP A 1 173 ? 3.500 9.743 2.893 1.00 74.44 173 ASP A CA 1
ATOM 1320 C C . ASP A 1 173 ? 4.472 8.592 2.561 1.00 74.44 173 ASP A C 1
ATOM 1322 O O . ASP A 1 173 ? 5.686 8.790 2.465 1.00 74.44 173 ASP A O 1
ATOM 1326 N N . TRP A 1 174 ? 3.959 7.366 2.388 1.00 75.50 174 TRP A N 1
ATOM 1327 C CA . TRP A 1 174 ? 4.788 6.210 2.071 1.00 75.50 174 TRP A CA 1
ATOM 1328 C C . TRP A 1 174 ? 5.115 6.156 0.580 1.00 75.50 174 TRP A C 1
ATOM 1330 O O . TRP A 1 174 ? 4.285 5.787 -0.253 1.00 75.50 174 TRP A O 1
ATOM 1340 N N . LEU A 1 175 ? 6.358 6.512 0.253 1.00 78.44 175 LEU A N 1
ATOM 1341 C CA . LEU A 1 175 ? 6.892 6.447 -1.099 1.00 78.44 175 LEU A CA 1
ATOM 1342 C C . LEU A 1 175 ? 7.649 5.133 -1.318 1.00 78.44 175 LEU A C 1
ATOM 1344 O O . LEU A 1 175 ? 8.624 4.842 -0.629 1.00 78.44 175 LEU A O 1
ATOM 1348 N N . PHE A 1 176 ? 7.226 4.359 -2.312 1.00 80.50 176 PHE A N 1
ATOM 1349 C CA . PHE A 1 176 ? 7.906 3.146 -2.755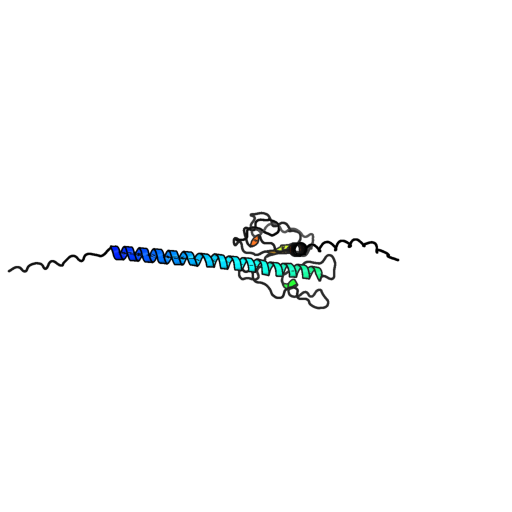 1.00 80.50 176 PHE A CA 1
ATOM 1350 C C . PHE A 1 176 ? 8.678 3.458 -4.033 1.00 80.50 176 PHE A C 1
ATOM 1352 O O . PHE A 1 176 ? 8.095 3.533 -5.116 1.00 80.50 176 PHE A O 1
ATOM 1359 N N . SER A 1 177 ? 9.987 3.685 -3.908 1.00 78.38 177 SER A N 1
ATOM 1360 C CA . SER A 1 177 ? 10.855 4.020 -5.040 1.00 78.38 177 SER A CA 1
ATOM 1361 C C . SER A 1 177 ? 11.782 2.868 -5.419 1.00 78.38 177 SER A C 1
ATOM 1363 O O . SER A 1 177 ? 12.243 2.109 -4.564 1.00 78.38 177 SER A O 1
ATOM 1365 N N . ALA A 1 178 ? 12.079 2.753 -6.716 1.00 78.19 178 ALA A N 1
ATOM 1366 C CA . ALA A 1 178 ? 13.014 1.749 -7.222 1.00 78.19 178 ALA A CA 1
ATOM 1367 C C . ALA A 1 178 ? 14.422 1.921 -6.626 1.00 78.19 178 ALA A C 1
ATOM 1369 O O . ALA A 1 178 ? 15.041 0.936 -6.235 1.00 78.19 178 ALA A O 1
ATOM 1370 N N . ARG A 1 179 ? 14.898 3.169 -6.492 1.00 71.75 179 ARG A N 1
ATOM 1371 C CA . ARG A 1 179 ? 16.219 3.468 -5.914 1.00 71.75 179 ARG A CA 1
ATOM 1372 C C . ARG A 1 179 ? 16.316 3.069 -4.443 1.00 71.75 179 ARG A C 1
ATOM 1374 O O . ARG A 1 179 ? 17.255 2.384 -4.060 1.00 71.75 179 ARG A O 1
ATOM 1381 N N . GLN A 1 180 ? 15.310 3.417 -3.641 1.00 71.94 180 GLN A N 1
ATOM 1382 C CA . GLN A 1 180 ? 15.296 3.076 -2.217 1.00 71.94 180 GLN A CA 1
ATOM 1383 C C . GLN A 1 180 ? 15.211 1.562 -1.985 1.00 71.94 180 GLN A C 1
ATOM 1385 O O . GLN A 1 180 ? 15.788 1.054 -1.027 1.00 71.94 180 GLN A O 1
ATOM 1390 N N . PHE A 1 181 ? 14.528 0.823 -2.866 1.00 72.69 181 PHE A N 1
ATOM 1391 C CA . PHE A 1 181 ? 14.533 -0.640 -2.827 1.00 72.69 181 PHE A CA 1
ATOM 1392 C C . PHE A 1 181 ? 15.940 -1.220 -3.040 1.00 72.69 181 PHE A C 1
ATOM 1394 O O . PHE A 1 181 ? 16.353 -2.130 -2.319 1.00 72.69 181 PHE A O 1
ATOM 1401 N N . GLU A 1 182 ? 16.691 -0.689 -4.008 1.00 71.88 182 GLU A N 1
ATOM 1402 C CA . GLU A 1 182 ? 18.069 -1.117 -4.273 1.00 71.88 182 GLU A CA 1
ATOM 1403 C C . GLU A 1 182 ? 18.999 -0.823 -3.087 1.00 71.88 182 GLU A C 1
ATOM 1405 O O . GLU A 1 182 ? 19.795 -1.684 -2.707 1.00 71.88 182 GLU A O 1
ATOM 1410 N N . GLU A 1 183 ? 18.850 0.345 -2.456 1.00 70.88 183 GLU A N 1
ATOM 1411 C CA . GLU A 1 183 ? 19.600 0.738 -1.255 1.00 70.88 183 GLU A CA 1
ATOM 1412 C C . GLU A 1 183 ? 19.287 -0.167 -0.051 1.00 70.88 183 GLU A C 1
ATOM 1414 O O . GLU A 1 183 ? 20.203 -0.657 0.616 1.00 70.88 183 GLU A O 1
ATOM 1419 N N . GLN A 1 184 ? 18.007 -0.469 0.198 1.00 65.94 184 GLN A N 1
ATOM 1420 C CA . GLN A 1 184 ? 17.605 -1.381 1.276 1.00 65.94 184 GLN A CA 1
ATOM 1421 C C . GLN A 1 184 ? 18.162 -2.796 1.078 1.00 65.94 184 GLN A C 1
ATOM 1423 O O . GLN A 1 184 ? 18.569 -3.448 2.042 1.00 65.94 184 GLN A O 1
ATOM 1428 N N . GLN A 1 185 ? 18.212 -3.279 -0.166 1.00 64.75 185 GLN A N 1
ATOM 1429 C CA . GLN A 1 185 ? 18.764 -4.596 -0.476 1.00 64.75 185 GLN A CA 1
ATOM 1430 C C . GLN A 1 185 ? 20.289 -4.643 -0.275 1.00 64.75 185 GLN A C 1
ATOM 1432 O O . GLN A 1 185 ? 20.819 -5.656 0.187 1.00 64.75 185 GLN A O 1
ATOM 1437 N N . GLN A 1 186 ? 20.997 -3.541 -0.544 1.00 62.25 186 GLN A N 1
ATOM 1438 C CA . GLN A 1 186 ? 22.426 -3.424 -0.234 1.00 62.25 186 GLN A CA 1
ATOM 1439 C C . GLN A 1 186 ? 22.688 -3.426 1.278 1.00 62.25 186 GLN A C 1
ATOM 1441 O O . GLN A 1 186 ? 23.607 -4.104 1.728 1.00 62.25 186 GLN A O 1
ATOM 1446 N N . GLN A 1 187 ? 21.850 -2.760 2.076 1.00 59.91 187 GLN A N 1
ATOM 1447 C CA . GLN A 1 187 ? 21.977 -2.745 3.542 1.00 59.91 187 GLN A CA 1
ATOM 1448 C C . GLN A 1 187 ? 21.619 -4.073 4.222 1.00 59.91 187 GLN A C 1
ATOM 1450 O O . GLN A 1 187 ? 22.104 -4.343 5.317 1.00 59.91 187 GLN A O 1
ATOM 1455 N N . GLN A 1 188 ? 20.812 -4.924 3.582 1.00 53.25 188 GLN A N 1
ATOM 1456 C CA . GLN A 1 188 ? 20.519 -6.281 4.061 1.00 53.25 188 GLN A CA 1
ATOM 1457 C C . GLN A 1 188 ? 21.540 -7.331 3.606 1.00 53.25 188 GLN A C 1
ATOM 1459 O O . GLN A 1 188 ? 21.452 -8.483 4.036 1.00 53.25 188 GLN A O 1
ATOM 1464 N N . THR A 1 189 ? 22.509 -6.970 2.755 1.00 50.81 189 THR A N 1
ATOM 1465 C CA . THR A 1 189 ? 23.615 -7.882 2.445 1.00 50.81 189 THR A CA 1
ATOM 1466 C C . THR A 1 189 ? 24.429 -8.036 3.731 1.00 50.81 189 THR A C 1
ATOM 1468 O O . THR A 1 189 ? 24.941 -7.028 4.222 1.00 50.81 189 THR A O 1
ATOM 1471 N N . PRO A 1 190 ? 24.533 -9.242 4.329 1.00 59.47 190 PRO A N 1
ATOM 1472 C CA . PRO A 1 190 ? 25.379 -9.422 5.497 1.00 59.47 190 PRO A CA 1
ATOM 1473 C C . PRO A 1 190 ? 26.771 -8.941 5.107 1.00 59.47 190 PRO A C 1
ATOM 1475 O O . PRO A 1 190 ? 27.273 -9.346 4.054 1.00 59.47 190 PRO A O 1
ATOM 1478 N N . THR A 1 191 ? 27.358 -8.051 5.913 1.00 61.09 191 THR A N 1
ATOM 1479 C CA . THR A 1 191 ? 28.771 -7.678 5.808 1.00 61.09 191 THR A CA 1
ATOM 1480 C C . THR A 1 191 ? 29.543 -8.935 5.416 1.00 61.09 191 THR A C 1
ATOM 1482 O O . THR A 1 191 ? 29.398 -9.935 6.133 1.00 61.09 191 THR A O 1
ATOM 1485 N N . PRO A 1 192 ? 30.275 -8.962 4.282 1.00 60.94 192 PRO A N 1
ATOM 1486 C CA . PRO A 1 192 ? 31.066 -10.133 3.948 1.00 60.94 192 PRO A CA 1
ATOM 1487 C C . PRO A 1 192 ? 31.911 -10.424 5.180 1.00 60.94 192 PRO A C 1
ATOM 1489 O O . PRO A 1 192 ? 32.581 -9.518 5.684 1.00 60.94 192 PRO A O 1
ATOM 1492 N N . ALA A 1 193 ? 31.788 -11.641 5.724 1.00 58.41 193 ALA A N 1
ATOM 1493 C CA . ALA A 1 193 ? 32.623 -12.066 6.835 1.00 58.41 193 ALA A CA 1
ATOM 1494 C C . ALA A 1 193 ? 34.057 -11.634 6.497 1.00 58.41 193 ALA A C 1
ATOM 1496 O O . ALA A 1 193 ? 34.467 -11.840 5.345 1.00 58.41 193 ALA A O 1
ATOM 1497 N N . PRO A 1 194 ? 34.778 -10.965 7.420 1.00 68.19 194 PRO A N 1
ATOM 1498 C CA . PRO A 1 194 ? 36.141 -10.545 7.138 1.00 68.19 194 PRO A CA 1
ATOM 1499 C C . PRO A 1 194 ? 36.881 -11.759 6.567 1.00 68.19 194 PRO A C 1
ATOM 1501 O O . PRO A 1 194 ? 36.670 -12.865 7.082 1.00 68.19 194 PRO A O 1
ATOM 1504 N N . PRO A 1 195 ? 37.661 -11.601 5.478 1.00 69.50 195 PRO A N 1
ATOM 1505 C CA . PRO A 1 195 ? 38.401 -12.722 4.917 1.00 69.50 195 PRO A CA 1
ATOM 1506 C C . PRO A 1 195 ? 39.123 -13.423 6.071 1.00 69.50 195 PRO A C 1
ATOM 1508 O O . PRO A 1 195 ? 39.660 -12.718 6.936 1.00 69.50 195 PRO A O 1
ATOM 1511 N N . PRO A 1 196 ? 39.078 -14.767 6.157 1.00 68.81 196 PRO A N 1
ATOM 1512 C CA . PRO A 1 196 ? 39.747 -15.468 7.240 1.00 68.81 196 PRO A CA 1
ATOM 1513 C C . PRO A 1 196 ? 41.184 -14.962 7.285 1.00 68.81 196 PRO A C 1
ATOM 1515 O O . PRO A 1 196 ? 41.860 -14.936 6.252 1.00 68.81 196 PRO A O 1
ATOM 1518 N N . LEU A 1 197 ? 41.610 -14.477 8.456 1.00 71.12 197 LEU A N 1
ATOM 1519 C CA . LEU A 1 197 ? 42.989 -14.051 8.653 1.00 71.12 197 LEU A CA 1
ATOM 1520 C C . LEU A 1 197 ? 43.890 -15.176 8.124 1.00 71.12 197 LEU A C 1
ATOM 1522 O O . LEU A 1 197 ? 43.628 -16.338 8.459 1.00 71.12 197 LEU A O 1
ATOM 1526 N N . PRO A 1 198 ? 44.902 -14.883 7.285 1.00 70.62 198 PRO A N 1
ATOM 1527 C CA . PRO A 1 198 ? 45.855 -15.907 6.894 1.00 70.62 198 PRO A CA 1
ATOM 1528 C C . PRO A 1 198 ? 46.423 -16.510 8.178 1.00 70.62 198 PRO A C 1
ATOM 1530 O O . PRO A 1 198 ? 46.937 -15.786 9.033 1.00 70.62 198 PRO A O 1
ATOM 1533 N N . LEU A 1 199 ? 46.246 -17.823 8.348 1.00 67.62 199 LEU A N 1
ATOM 1534 C CA . LEU A 1 199 ? 46.807 -18.544 9.484 1.00 67.62 199 LEU A CA 1
ATOM 1535 C C . LEU A 1 199 ? 48.314 -18.244 9.531 1.00 67.62 199 LEU A C 1
ATOM 1537 O O . LEU A 1 199 ? 48.951 -18.271 8.471 1.00 67.62 199 LEU A O 1
ATOM 1541 N N . PRO A 1 200 ? 48.896 -17.953 10.710 1.00 69.31 200 PRO A N 1
ATOM 1542 C CA . PRO A 1 200 ? 50.341 -17.900 10.850 1.00 69.31 200 PRO A CA 1
ATOM 1543 C C . PRO A 1 200 ? 50.919 -19.195 10.281 1.00 69.31 200 PRO A C 1
ATOM 1545 O O . PRO A 1 200 ? 50.540 -20.287 10.704 1.00 69.31 200 PRO A O 1
ATOM 1548 N N . ILE A 1 201 ? 51.777 -19.081 9.269 1.00 64.25 201 ILE A N 1
ATOM 1549 C CA . ILE A 1 201 ? 52.514 -20.229 8.754 1.00 64.25 201 ILE A CA 1
ATOM 1550 C C . ILE A 1 201 ? 53.482 -20.614 9.872 1.00 64.25 201 ILE A C 1
ATOM 1552 O O . ILE A 1 201 ? 54.492 -19.941 10.064 1.00 64.25 201 ILE A O 1
ATOM 1556 N N . GLU A 1 202 ? 53.136 -21.639 10.652 1.00 63.69 202 GLU A N 1
ATOM 1557 C CA . GLU A 1 202 ? 54.055 -22.267 11.601 1.00 63.69 202 GLU A CA 1
ATOM 1558 C C . GLU A 1 202 ? 55.315 -22.666 10.814 1.00 63.69 202 GLU A C 1
ATOM 1560 O O . GLU A 1 202 ? 55.212 -23.456 9.865 1.00 63.69 202 GLU A O 1
ATOM 1565 N N . PRO A 1 203 ? 56.500 -22.107 11.121 1.00 65.81 203 PRO A N 1
ATOM 1566 C CA . PRO A 1 203 ? 57.722 -22.531 10.465 1.00 65.81 203 PRO A CA 1
ATOM 1567 C C . PRO A 1 203 ? 57.934 -24.002 10.809 1.00 65.81 203 PRO A C 1
ATOM 1569 O O . PRO A 1 203 ? 58.071 -24.365 11.978 1.00 65.81 203 PRO A O 1
ATOM 1572 N N . GLY A 1 204 ? 57.916 -24.845 9.774 1.00 60.50 204 GLY A N 1
ATOM 1573 C CA . GLY A 1 204 ? 58.120 -26.278 9.895 1.00 60.50 204 GLY A CA 1
ATOM 1574 C C . GLY A 1 204 ? 59.317 -26.562 10.791 1.00 60.50 204 GLY A C 1
ATOM 1575 O O . GLY A 1 204 ? 60.448 -26.175 10.490 1.00 60.50 204 GLY A O 1
ATOM 1576 N N . THR A 1 205 ? 59.056 -27.233 11.907 1.00 59.47 205 THR A N 1
ATOM 1577 C CA . THR A 1 205 ? 60.091 -27.804 12.757 1.00 59.47 205 THR A CA 1
ATOM 1578 C C . THR A 1 205 ? 60.730 -28.940 11.971 1.00 59.47 205 THR A C 1
ATOM 1580 O O . THR A 1 205 ? 60.315 -30.094 12.031 1.00 59.47 205 THR A O 1
ATOM 1583 N N . GLY A 1 206 ? 61.738 -28.587 11.174 1.00 60.22 206 GLY A N 1
ATOM 1584 C CA . GLY A 1 206 ? 62.701 -29.538 10.656 1.00 60.22 206 GLY A CA 1
ATOM 1585 C C . GLY A 1 206 ? 63.366 -30.221 11.842 1.00 60.22 206 GLY A C 1
ATOM 1586 O O . GLY A 1 206 ? 64.007 -29.567 12.666 1.00 60.22 206 GLY A O 1
ATOM 1587 N N . ARG A 1 207 ? 63.188 -31.535 11.941 1.00 56.94 207 ARG A N 1
ATOM 1588 C CA . ARG A 1 207 ? 63.997 -32.376 12.815 1.00 56.94 207 ARG A CA 1
ATOM 1589 C C . ARG A 1 207 ? 64.785 -33.341 11.922 1.00 56.94 207 ARG A C 1
ATOM 1591 O O . ARG A 1 207 ? 64.143 -33.979 11.087 1.00 56.94 207 ARG A O 1
ATOM 1598 N N . PRO A 1 208 ? 66.124 -33.382 12.036 1.00 64.88 208 PRO A N 1
ATOM 1599 C CA . PRO A 1 208 ? 66.954 -34.373 11.354 1.00 64.88 208 PRO A CA 1
ATOM 1600 C C . PRO A 1 208 ? 66.721 -35.784 11.904 1.00 64.88 208 PRO A C 1
ATOM 1602 O O . PRO A 1 208 ? 66.325 -35.901 13.091 1.00 64.88 208 PRO A O 1
#

Foldseek 3Di:
DDDDDDDDDDDDDPVVVVVVVVVVVVVVVVVVVVVVVVVVVVLQVVLVVVLVVLQQLQLQLQLVQQVPAPDPPRAGDLDPVCQQWPPNDPDIDHSHPDQDARSVVRHSDKDFAFPPPVDDPPDDDDPPPPDPDDDPDDPDPPSGGGFKIFDPWQDAHPPQQDPVGHGRGGSRVDIRGNVVSVVVVVVPPPDPDPDPDPPPPPPDPDDD

pLDDT: mean 70.49, std 15.17, range [27.33, 96.44]

Secondary structure (DSSP, 8-state):
--PPP-PPPP----HHHHHHHHHHHHHHHHHHHHHHHHHHHHHHHHHHHHHHHHHHHHHHHHHHHHHH-SSSSPPPPSSHHHHH-B-SSSS-B-S-SS-PPPTTTSSS-PEEEETT--S---S--------S-------------EEEEE-S--PBPS--B-TTS-B--BGGG-EEEHHHHHHHHHHTS----PPPPPPP-PPP----

Mean predicted aligned error: 16.27 Å

Radius of gyration: 33.19 Å; Cα contacts (8 Å, |Δi|>4): 190; chains: 1; bounding box: 144×64×83 Å